Protein AF-A0A9P1N163-F1 (afdb_monomer)

Secondary structure (DSSP, 8-state):
-HHHHHHHHHHHHHHHHHHHHHHHHHHT----PPP-------------------------SHHHHHHHHHHHHHHHHHHHHHHHHHHHHHHHHHHHHHHHHHHHHHHHHHHHHHHHHHHHHHHHHHHHHHHHHHHHHHHHHHHHHHHHHHHHHHHHHHHHTS----PPPHHHHHHHTT----TTSS--GGGS--TTGGGS----

pLDDT: mean 78.94, std 18.1, range [34.91, 97.25]

Solvent-accessible surface area (backbone atoms only — not comparable to full-atom values): 12799 Å² total; per-residue (Å²): 115,68,69,61,54,56,56,50,52,56,53,52,53,53,53,52,52,52,50,53,53,52,52,57,65,68,65,71,78,74,80,85,78,79,92,82,86,83,89,86,91,84,91,83,88,81,90,83,90,82,86,84,88,86,83,90,80,92,86,82,76,67,69,64,58,54,52,52,54,52,52,53,52,50,52,52,52,51,54,52,51,52,51,52,51,52,54,54,49,53,50,51,53,52,52,53,50,52,53,51,52,51,50,52,51,50,53,53,51,52,52,50,51,52,53,52,51,53,52,50,53,51,51,51,53,53,52,51,51,53,51,50,52,51,53,52,51,50,51,51,52,52,50,53,52,51,50,54,50,53,50,51,51,54,54,52,56,58,64,67,65,53,76,77,80,74,77,72,50,78,69,52,50,42,50,74,72,61,57,81,73,59,87,80,77,51,86,50,81,86,69,58,78,63,88,76,73,78,76,76,85,82,83,132

Structure (mmCIF, N/CA/C/O backbone):
data_AF-A0A9P1N163-F1
#
_entry.id   AF-A0A9P1N163-F1
#
loop_
_atom_site.group_PDB
_atom_site.id
_atom_site.type_symbol
_atom_site.label_atom_id
_atom_site.label_alt_id
_atom_site.label_comp_id
_atom_site.label_asym_id
_atom_site.label_entity_id
_atom_site.label_seq_id
_atom_site.pdbx_PDB_ins_code
_atom_site.Cartn_x
_atom_site.Cartn_y
_atom_site.Cartn_z
_atom_site.occupancy
_atom_site.B_iso_or_equiv
_atom_site.auth_seq_id
_atom_site.auth_comp_id
_atom_site.auth_asym_id
_atom_site.auth_atom_id
_atom_site.pdbx_PDB_model_num
ATOM 1 N N . MET A 1 1 ? -13.049 4.351 -15.602 1.00 63.69 1 MET A N 1
ATOM 2 C CA . MET A 1 1 ? -14.128 4.799 -14.689 1.00 63.69 1 MET A CA 1
ATOM 3 C C . MET A 1 1 ? -13.899 4.373 -13.235 1.00 63.69 1 MET A C 1
ATOM 5 O O . MET A 1 1 ? -14.150 5.186 -12.360 1.00 63.69 1 MET A O 1
ATOM 9 N N . ALA A 1 2 ? -13.349 3.182 -12.953 1.00 74.94 2 ALA A N 1
ATOM 10 C CA . ALA A 1 2 ? -13.075 2.731 -11.577 1.00 74.94 2 ALA A CA 1
ATOM 11 C C . ALA A 1 2 ? -12.101 3.632 -10.779 1.00 74.94 2 ALA A C 1
ATOM 13 O O . ALA A 1 2 ? -12.333 3.893 -9.602 1.00 74.94 2 ALA A O 1
ATOM 14 N N . ALA A 1 3 ? -11.066 4.188 -11.424 1.00 78.06 3 ALA A N 1
ATOM 15 C CA . ALA A 1 3 ? -10.102 5.073 -10.758 1.00 78.06 3 ALA A CA 1
ATOM 16 C C . ALA A 1 3 ? -10.741 6.364 -10.203 1.00 78.06 3 ALA A C 1
ATOM 18 O O . ALA A 1 3 ? -10.413 6.795 -9.102 1.00 78.06 3 ALA A O 1
ATOM 19 N N . PHE A 1 4 ? -11.716 6.939 -10.916 1.00 82.50 4 PHE A N 1
ATOM 20 C CA . PHE A 1 4 ? -12.432 8.135 -10.457 1.00 82.50 4 PHE A CA 1
ATOM 21 C C . PHE A 1 4 ? -13.343 7.842 -9.261 1.00 82.50 4 PHE A C 1
ATOM 23 O O . PHE A 1 4 ? -13.477 8.681 -8.375 1.00 82.50 4 PHE A O 1
ATOM 30 N N . SER A 1 5 ? -13.910 6.633 -9.193 1.00 90.69 5 SER A N 1
ATOM 31 C CA . SER A 1 5 ? -14.717 6.207 -8.048 1.00 90.69 5 SER A CA 1
ATOM 32 C C . SER A 1 5 ? -13.869 6.035 -6.786 1.00 90.69 5 SER A C 1
ATOM 34 O O . SER A 1 5 ? -14.318 6.409 -5.708 1.00 90.69 5 SER A O 1
ATOM 36 N N . CYS A 1 6 ? -12.644 5.517 -6.910 1.00 83.38 6 CYS A N 1
ATOM 37 C CA . CYS A 1 6 ? -11.748 5.335 -5.768 1.00 83.38 6 CYS A CA 1
ATOM 38 C C . CYS A 1 6 ? -11.259 6.682 -5.210 1.00 83.38 6 CYS A C 1
ATOM 40 O O . CYS A 1 6 ? -11.281 6.898 -4.000 1.00 83.38 6 CYS A O 1
ATOM 42 N N . ILE A 1 7 ? -10.904 7.625 -6.093 1.00 91.75 7 ILE A N 1
ATOM 43 C CA . ILE A 1 7 ? -10.491 8.983 -5.703 1.00 91.75 7 ILE A CA 1
ATOM 44 C C . ILE A 1 7 ? -11.640 9.722 -4.997 1.00 91.75 7 ILE A C 1
ATOM 46 O O . ILE A 1 7 ? -11.422 10.379 -3.982 1.00 91.75 7 ILE A O 1
ATOM 50 N N . TYR A 1 8 ? -12.876 9.572 -5.480 1.00 95.06 8 TYR A N 1
ATOM 51 C CA . TYR A 1 8 ? -14.044 10.211 -4.873 1.00 95.06 8 TYR A CA 1
ATOM 52 C C . TYR A 1 8 ? -14.334 9.698 -3.452 1.00 95.06 8 TYR A C 1
ATOM 54 O O . TYR A 1 8 ? -14.647 10.491 -2.567 1.00 95.06 8 TYR A O 1
ATOM 62 N N . ILE A 1 9 ? -14.171 8.393 -3.205 1.00 92.81 9 ILE A N 1
ATOM 63 C CA . ILE A 1 9 ? -14.369 7.794 -1.874 1.00 92.81 9 ILE A CA 1
ATOM 64 C C . ILE A 1 9 ? -13.330 8.323 -0.874 1.00 92.81 9 ILE A C 1
ATOM 66 O O . ILE A 1 9 ? -13.691 8.700 0.238 1.00 92.81 9 ILE A O 1
ATOM 70 N N . VAL A 1 10 ? -12.061 8.435 -1.279 1.00 93.88 10 VAL A N 1
ATOM 71 C CA . VAL A 1 10 ? -10.992 8.983 -0.421 1.00 93.88 10 VAL A CA 1
ATOM 72 C C . VAL A 1 10 ? -11.248 10.461 -0.082 1.00 93.88 10 VAL A C 1
ATOM 74 O O . VAL A 1 10 ? -11.081 10.882 1.067 1.00 93.88 10 VAL A O 1
ATOM 77 N N . ILE A 1 11 ? -11.726 11.250 -1.049 1.00 95.44 11 ILE A N 1
ATOM 78 C CA . ILE A 1 11 ? -12.106 12.655 -0.829 1.00 95.44 11 ILE A CA 1
ATOM 79 C C . ILE A 1 11 ? -13.288 12.769 0.149 1.00 95.44 11 ILE A C 1
ATOM 81 O O . ILE A 1 11 ? -13.255 13.601 1.051 1.00 95.44 11 ILE A O 1
ATOM 85 N N . GLN A 1 12 ? -14.307 11.915 0.031 1.00 94.19 12 GLN A N 1
ATOM 86 C CA . GLN A 1 12 ? -15.452 11.925 0.951 1.00 94.19 12 GLN A CA 1
ATOM 87 C C . GLN A 1 12 ? -15.055 11.538 2.384 1.00 94.19 12 GLN A C 1
ATOM 89 O O . GLN A 1 12 ? -15.451 12.211 3.334 1.00 94.19 12 GLN A O 1
ATOM 94 N N . ILE A 1 13 ? -14.222 10.506 2.556 1.00 93.75 13 ILE A N 1
ATOM 95 C CA . ILE A 1 13 ? -13.763 10.069 3.885 1.00 93.75 13 ILE A CA 1
ATOM 96 C C . ILE A 1 13 ? -12.925 11.168 4.558 1.00 93.75 13 ILE A C 1
ATOM 98 O O . ILE A 1 13 ? -13.176 11.519 5.712 1.00 93.75 13 ILE A O 1
ATOM 102 N N . SER A 1 14 ? -11.978 11.772 3.833 1.00 91.75 14 SER A N 1
ATOM 103 C CA . SER A 1 14 ? -11.160 12.874 4.366 1.00 91.75 14 SER A CA 1
ATOM 104 C C . SER A 1 14 ? -11.985 14.120 4.727 1.00 91.75 14 SER A C 1
ATOM 106 O O . SER A 1 14 ? -11.731 14.748 5.761 1.00 91.75 14 SER A O 1
ATOM 108 N N . ALA A 1 15 ? -13.019 14.453 3.949 1.00 96.50 15 ALA A N 1
ATOM 109 C CA . ALA A 1 15 ? -13.939 15.548 4.264 1.00 96.50 15 ALA A CA 1
ATOM 110 C C . ALA A 1 15 ? -14.744 15.292 5.555 1.00 96.50 15 ALA A C 1
ATOM 112 O O . ALA A 1 15 ? -14.919 16.199 6.368 1.00 96.50 15 ALA A O 1
ATOM 113 N N . VAL A 1 16 ? -15.191 14.054 5.791 1.00 96.25 16 VAL A N 1
ATOM 114 C CA . VAL A 1 16 ? -15.931 13.690 7.014 1.00 96.25 16 VAL A CA 1
ATOM 115 C C . VAL A 1 16 ? -15.025 13.729 8.248 1.00 96.25 16 VAL A C 1
ATOM 117 O O . VAL A 1 16 ? -15.416 14.280 9.278 1.00 96.25 16 VAL A O 1
ATOM 120 N N . ILE A 1 17 ? -13.799 13.205 8.143 1.00 94.44 17 ILE A N 1
ATOM 121 C CA . ILE A 1 17 ? -12.827 13.212 9.247 1.00 94.44 17 ILE A CA 1
ATOM 122 C C . ILE A 1 17 ? -12.467 14.650 9.644 1.00 94.44 17 ILE A C 1
ATOM 124 O O . ILE A 1 17 ? -12.462 14.986 10.828 1.00 94.44 17 ILE A O 1
ATOM 128 N N . THR A 1 18 ? -12.214 15.525 8.668 1.00 94.19 18 THR A N 1
ATOM 129 C CA . THR A 1 18 ? -11.874 16.931 8.940 1.00 94.19 18 THR A CA 1
ATOM 130 C C . THR A 1 18 ? -13.033 17.695 9.589 1.00 94.19 18 THR A C 1
ATOM 132 O O . THR A 1 18 ? -12.805 18.446 10.540 1.00 94.19 18 THR A O 1
ATOM 135 N N . LEU A 1 19 ? -14.280 17.453 9.167 1.00 94.62 19 LEU A N 1
ATOM 136 C CA . LEU A 1 19 ? -15.477 18.002 9.818 1.00 94.62 19 LEU A CA 1
ATOM 137 C C . LEU A 1 19 ? -15.644 17.505 11.261 1.00 94.62 19 LEU A C 1
ATOM 139 O O . LEU A 1 19 ? -15.896 18.315 12.154 1.00 94.62 19 LEU A O 1
ATOM 143 N N . ALA A 1 20 ? -15.451 16.209 11.518 1.00 92.88 20 ALA A N 1
ATOM 144 C CA . ALA A 1 20 ? -15.540 15.644 12.864 1.00 92.88 20 ALA A CA 1
ATOM 145 C C . ALA A 1 20 ? -14.497 16.267 13.812 1.00 92.88 20 ALA A C 1
ATOM 147 O O . ALA A 1 20 ? -14.839 16.731 14.902 1.00 92.88 20 ALA A O 1
ATOM 148 N N . VAL A 1 21 ? -13.242 16.386 13.370 1.00 93.12 21 VAL A N 1
ATOM 149 C CA . VAL A 1 21 ? -12.175 17.026 14.157 1.00 93.12 21 VAL A CA 1
ATOM 150 C C . VAL A 1 21 ? -12.494 18.501 14.435 1.00 93.12 21 VAL A C 1
ATOM 152 O O . VAL A 1 21 ? -12.353 18.959 15.571 1.00 93.12 21 VAL A O 1
ATOM 155 N N . LEU A 1 22 ? -13.008 19.238 13.444 1.00 89.50 22 LEU A N 1
ATOM 156 C CA . LEU A 1 22 ? -13.440 20.629 13.625 1.00 89.50 22 LEU A CA 1
ATOM 157 C C . LEU A 1 22 ? -14.579 20.763 14.648 1.00 89.50 22 LEU A C 1
ATOM 159 O O . LEU A 1 22 ? -14.564 21.696 15.455 1.00 89.50 22 LEU A O 1
ATOM 163 N N . THR A 1 23 ? -15.538 19.831 14.672 1.00 83.81 23 THR A N 1
ATOM 164 C CA . THR A 1 23 ? -16.622 19.852 15.671 1.00 83.81 23 THR A CA 1
ATOM 165 C C . THR A 1 23 ? -16.125 19.599 17.095 1.00 83.81 23 THR A C 1
ATOM 167 O O . THR A 1 23 ? -16.565 20.282 18.022 1.00 83.81 23 THR A O 1
ATOM 170 N N . ILE A 1 24 ? -15.147 18.706 17.278 1.00 82.88 24 ILE A N 1
ATOM 171 C CA . ILE A 1 24 ? -14.556 18.414 18.594 1.00 82.88 24 ILE A CA 1
ATOM 172 C C . ILE A 1 24 ? -13.790 19.634 19.124 1.00 82.88 24 ILE A C 1
ATOM 174 O O . ILE A 1 24 ? -13.957 20.019 20.283 1.00 82.88 24 ILE A O 1
ATOM 178 N N . ILE A 1 25 ? -13.011 20.302 18.267 1.00 83.81 25 ILE A N 1
ATOM 179 C CA . ILE A 1 25 ? -12.249 21.502 18.646 1.00 83.81 25 ILE A CA 1
ATOM 180 C C . ILE A 1 25 ? -13.191 22.656 19.032 1.00 83.81 25 ILE A C 1
ATOM 182 O O . ILE A 1 25 ? -12.907 23.398 19.976 1.00 83.81 25 ILE A O 1
ATOM 186 N N . ASN A 1 26 ? -14.336 22.798 18.357 1.00 75.69 26 ASN A N 1
ATOM 187 C CA . ASN A 1 26 ? -15.265 23.900 18.617 1.00 75.69 26 ASN A CA 1
ATOM 188 C C . ASN A 1 26 ? -16.191 23.668 19.832 1.00 75.69 26 ASN A C 1
ATOM 190 O O . ASN A 1 26 ? -16.725 24.625 20.393 1.00 75.69 26 ASN A O 1
ATOM 194 N N . CYS A 1 27 ? -16.338 22.428 20.309 1.00 63.78 27 CYS A N 1
ATOM 195 C CA . CYS A 1 27 ? -17.091 22.119 21.533 1.00 63.78 27 CYS A CA 1
ATOM 196 C C . CYS A 1 27 ? -16.293 22.337 22.838 1.00 63.78 27 CYS A C 1
ATOM 198 O O . CYS A 1 27 ? -16.889 22.362 23.915 1.00 63.78 27 CYS A O 1
ATOM 200 N N . GLY A 1 28 ? -14.976 22.572 22.769 1.00 56.16 28 GLY A N 1
ATOM 201 C CA . GLY A 1 28 ? -14.098 22.715 23.943 1.00 56.16 28 GLY A CA 1
ATOM 202 C C . GLY A 1 28 ? -14.118 24.074 24.665 1.00 56.16 28 GLY A C 1
ATOM 203 O O . GLY A 1 28 ? -13.468 24.225 25.698 1.00 56.16 28 GLY A O 1
ATOM 204 N N . LYS A 1 29 ? -14.854 25.083 24.174 1.00 54.19 29 LYS A N 1
ATOM 205 C CA . LYS A 1 29 ? -14.960 26.417 24.809 1.00 54.19 29 LYS A CA 1
ATOM 206 C C . LYS A 1 29 ? -16.347 26.679 25.415 1.00 54.19 29 LYS A C 1
ATOM 208 O O . LYS A 1 29 ? -16.970 27.697 25.133 1.00 54.19 29 LYS A O 1
ATOM 213 N N . LYS A 1 30 ? -16.828 25.813 26.311 1.00 58.00 30 LYS A N 1
ATOM 214 C CA . LYS A 1 30 ? -17.855 26.201 27.300 1.00 58.00 30 LYS A CA 1
ATOM 215 C C . LYS A 1 30 ? -17.246 26.170 28.694 1.00 58.00 30 LYS A C 1
ATOM 217 O O . LYS A 1 30 ? -17.222 25.160 29.385 1.00 58.00 30 LYS A O 1
ATOM 222 N N . LYS A 1 31 ? -16.693 27.328 29.053 1.00 51.78 31 LYS A N 1
ATOM 223 C CA . LYS A 1 31 ? -16.119 27.656 30.356 1.00 51.78 31 LYS A CA 1
ATOM 224 C C . LYS A 1 31 ? -17.235 27.606 31.404 1.00 51.78 31 LYS A C 1
ATOM 226 O O . LYS A 1 31 ? -18.212 28.342 31.294 1.00 51.78 31 LYS A O 1
ATOM 231 N N . ALA A 1 32 ? -17.076 26.739 32.397 1.00 50.22 32 ALA A N 1
ATOM 232 C CA . ALA A 1 32 ? -17.925 26.679 33.575 1.00 50.22 32 ALA A CA 1
ATOM 233 C C . ALA A 1 32 ? -17.812 27.994 34.364 1.00 50.22 32 ALA A C 1
ATOM 235 O O . ALA A 1 32 ? -16.773 28.295 34.952 1.00 50.22 32 ALA A O 1
ATOM 236 N N . THR A 1 33 ? -18.875 28.794 34.359 1.00 45.62 33 THR A N 1
ATOM 237 C CA . THR A 1 33 ? -19.083 29.853 35.348 1.00 45.62 33 THR A CA 1
ATOM 238 C C . THR A 1 33 ? -19.668 29.238 36.607 1.00 45.62 33 THR A C 1
ATOM 240 O O . THR A 1 33 ? -20.726 28.612 36.583 1.00 45.62 33 THR A O 1
ATOM 243 N N . ALA A 1 34 ? -18.909 29.411 37.683 1.00 46.75 34 ALA A N 1
ATOM 244 C CA . ALA A 1 34 ? -19.159 28.942 39.027 1.00 46.75 34 ALA A CA 1
ATOM 245 C C . ALA A 1 34 ? -20.504 29.412 39.597 1.00 46.75 34 ALA A C 1
ATOM 247 O O . ALA A 1 34 ? -20.986 30.513 39.327 1.00 46.75 34 ALA A O 1
ATOM 248 N N . ALA A 1 35 ? -21.059 28.544 40.436 1.00 42.41 35 ALA A N 1
ATOM 249 C CA . ALA A 1 35 ? -22.252 28.756 41.225 1.00 42.41 35 ALA A CA 1
ATOM 250 C C . ALA A 1 35 ? -22.116 29.941 42.195 1.00 42.41 35 ALA A C 1
ATOM 252 O O . ALA A 1 35 ? -21.148 30.056 42.946 1.00 42.41 35 ALA A O 1
ATOM 253 N N . ALA A 1 36 ? -23.165 30.754 42.245 1.00 54.16 36 ALA A N 1
ATOM 254 C CA . ALA A 1 36 ? -23.561 31.510 43.422 1.00 54.16 36 ALA A CA 1
ATOM 255 C C . ALA A 1 36 ? -25.074 31.329 43.598 1.00 54.16 36 ALA A C 1
ATOM 257 O O . ALA A 1 36 ? -25.812 31.468 42.622 1.00 54.16 36 ALA A O 1
ATOM 258 N N . PRO A 1 37 ? -25.551 31.078 44.827 1.00 57.28 37 PRO A N 1
ATOM 259 C CA . PRO A 1 37 ? -26.840 31.641 45.204 1.00 57.28 37 PRO A CA 1
ATOM 260 C C . PRO A 1 37 ? -26.774 32.380 46.548 1.00 57.28 37 PRO A C 1
ATOM 262 O O . PRO A 1 37 ? -26.356 31.852 47.579 1.00 57.28 37 PRO A O 1
ATOM 265 N N . LYS A 1 38 ? -27.226 33.639 46.519 1.00 49.03 38 LYS A N 1
ATOM 266 C CA . LYS A 1 38 ? -27.557 34.461 47.688 1.00 49.03 38 LYS A CA 1
ATOM 267 C C . LYS A 1 38 ? -29.042 34.276 48.049 1.00 49.03 38 LYS A C 1
ATOM 269 O O . LYS A 1 38 ? -29.890 34.388 47.177 1.00 49.03 38 LYS A O 1
ATOM 274 N N . LYS A 1 39 ? -29.286 34.060 49.349 1.00 52.09 39 LYS A N 1
ATOM 275 C CA . LYS A 1 39 ? -30.349 34.573 50.253 1.00 52.09 39 LYS A CA 1
ATOM 276 C C . LYS A 1 39 ? -31.707 35.050 49.687 1.00 52.09 39 LYS A C 1
ATOM 278 O O . LYS A 1 39 ? -31.712 36.007 48.931 1.00 52.09 39 LYS A O 1
ATOM 283 N N . THR A 1 40 ? -32.799 34.588 50.321 1.00 39.78 40 THR A N 1
ATOM 284 C CA . THR A 1 40 ? -34.007 35.341 50.796 1.00 39.78 40 THR A CA 1
ATOM 285 C C . THR A 1 40 ? -34.880 34.353 51.607 1.00 39.78 40 THR A C 1
ATOM 287 O O . THR A 1 40 ? -35.190 33.296 51.081 1.00 39.78 40 THR A O 1
ATOM 290 N N . ALA A 1 41 ? -35.098 34.449 52.928 1.00 46.88 41 ALA A N 1
ATOM 291 C CA . ALA A 1 41 ? -35.889 35.396 53.741 1.00 46.88 41 ALA A CA 1
ATOM 292 C C . ALA A 1 41 ? -37.433 35.240 53.646 1.00 46.88 41 ALA A C 1
ATOM 294 O O . ALA A 1 41 ? -38.028 35.757 52.712 1.00 46.88 41 ALA A O 1
ATOM 295 N N . SER A 1 42 ? -38.064 34.626 54.666 1.00 40.94 42 SER A N 1
ATOM 296 C CA . SER A 1 42 ? -39.386 34.984 55.255 1.00 40.94 42 SER A CA 1
ATOM 297 C C . SER A 1 42 ? -39.621 34.128 56.519 1.00 40.94 42 SER A C 1
ATOM 299 O O . SER A 1 42 ? -39.653 32.908 56.428 1.00 40.94 42 SER A O 1
ATOM 301 N N . THR A 1 43 ? -39.529 34.647 57.745 1.00 38.25 43 THR A N 1
ATOM 302 C CA . THR A 1 43 ? -40.559 35.382 58.514 1.00 38.25 43 THR A CA 1
ATOM 303 C C . THR A 1 43 ? -41.846 34.591 58.784 1.00 38.25 43 THR A C 1
ATOM 305 O O . THR A 1 43 ? -42.760 34.630 57.972 1.00 38.25 43 THR A O 1
ATOM 308 N N . SER A 1 44 ? -41.982 34.033 59.995 1.00 40.19 44 SER A N 1
ATOM 309 C CA . SER A 1 44 ? -43.242 34.076 60.762 1.00 40.19 44 SER A CA 1
ATOM 310 C C . SER A 1 44 ? -43.009 33.823 62.261 1.00 40.19 44 SER A C 1
ATOM 312 O O . SER A 1 44 ? -42.425 32.822 62.665 1.00 40.19 44 SER A O 1
ATOM 314 N N . LYS A 1 45 ? -43.471 34.791 63.059 1.00 45.03 45 LYS A N 1
ATOM 315 C CA . LYS A 1 45 ? -43.586 34.853 64.527 1.00 45.03 45 LYS A CA 1
ATOM 316 C C . LYS A 1 45 ? -44.496 33.760 65.113 1.00 45.03 45 LYS A C 1
ATOM 318 O O . LYS A 1 45 ? -45.526 33.496 64.513 1.00 45.03 45 LYS A O 1
ATOM 323 N N . SER A 1 46 ? -44.216 33.320 66.347 1.00 37.06 46 SER A N 1
ATOM 324 C CA . SER A 1 46 ? -45.030 33.581 67.570 1.00 37.06 46 SER A CA 1
ATOM 325 C C . SER A 1 46 ? -44.550 32.672 68.719 1.00 37.06 46 SER A C 1
ATOM 327 O O . SER A 1 46 ? -44.587 31.455 68.595 1.00 37.06 46 SER A O 1
ATOM 329 N N . SER A 1 47 ? -43.870 33.201 69.741 1.00 41.75 47 SER A N 1
ATOM 330 C CA . SER A 1 47 ? -44.406 33.443 71.099 1.00 41.75 47 SER A CA 1
ATOM 331 C C . SER A 1 47 ? -45.223 32.292 71.713 1.00 41.75 47 SER A C 1
ATOM 333 O O . SER A 1 47 ? -46.324 32.009 71.249 1.00 41.75 47 SER A O 1
ATOM 335 N N . THR A 1 48 ? -44.751 31.725 72.830 1.00 34.91 48 THR A N 1
ATOM 336 C CA . THR A 1 48 ? -45.292 32.004 74.181 1.00 34.91 48 THR A CA 1
ATOM 337 C C . THR A 1 48 ? -44.881 30.903 75.168 1.00 34.91 48 THR A C 1
ATOM 339 O O . THR A 1 48 ? -45.099 29.715 74.962 1.00 34.91 48 THR A O 1
ATOM 342 N N . THR A 1 49 ? -44.264 31.358 76.251 1.00 46.72 49 THR A N 1
ATOM 343 C CA . THR A 1 49 ? -43.956 30.682 77.515 1.00 46.72 49 THR A CA 1
ATOM 344 C C . THR A 1 49 ? -45.166 29.989 78.148 1.00 46.72 49 THR A C 1
ATOM 346 O O . THR A 1 49 ? -46.222 30.610 78.193 1.00 46.72 49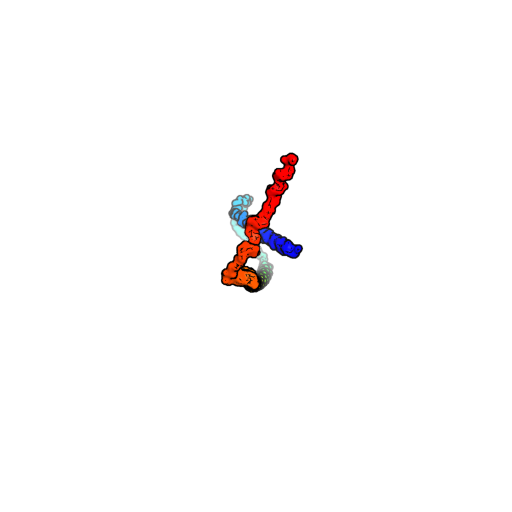 THR A O 1
ATOM 349 N N . ASN A 1 50 ? -44.999 28.799 78.744 1.00 38.41 50 ASN A N 1
ATOM 350 C CA . ASN A 1 50 ? -45.565 28.468 80.066 1.00 38.41 50 ASN A CA 1
ATOM 351 C C . ASN A 1 50 ? -45.050 27.120 80.608 1.00 38.41 50 ASN A C 1
ATOM 353 O O . ASN A 1 50 ? -45.049 26.105 79.917 1.00 38.41 50 ASN A O 1
ATOM 357 N N . ALA A 1 51 ? -44.625 27.148 81.872 1.00 39.81 51 ALA A N 1
ATOM 358 C CA . ALA A 1 51 ? -44.341 26.003 82.743 1.00 39.81 51 ALA A CA 1
ATOM 359 C C . ALA A 1 51 ? -45.628 25.607 83.541 1.00 39.81 51 ALA A C 1
ATOM 361 O O . ALA A 1 51 ? -46.696 26.127 83.227 1.00 39.81 51 ALA A O 1
ATOM 362 N N . PRO A 1 52 ? -45.589 24.755 84.588 1.00 61.22 52 PRO A N 1
ATOM 363 C CA . PRO A 1 52 ? -45.669 23.291 84.514 1.00 61.22 52 PRO A CA 1
ATOM 364 C C . PRO A 1 52 ? -46.840 22.652 85.321 1.00 61.22 52 PRO A C 1
ATOM 366 O O . PRO A 1 52 ? -47.451 23.295 86.171 1.00 61.22 52 PRO A O 1
ATOM 369 N N . SER A 1 53 ? -47.014 21.328 85.133 1.00 40.31 53 SER A N 1
ATOM 370 C CA . SER A 1 53 ? -47.638 20.322 86.040 1.00 40.31 53 SER A CA 1
ATOM 371 C C . SER A 1 53 ? -49.181 20.283 86.188 1.00 40.31 53 SER A C 1
ATOM 373 O O . SER A 1 53 ? -49.872 21.242 85.874 1.00 40.31 53 SER A O 1
ATOM 375 N N . PRO A 1 54 ? -49.762 19.226 86.802 1.00 63.78 54 PRO A N 1
ATOM 376 C CA . PRO A 1 54 ? -49.689 17.791 86.475 1.00 63.78 54 PRO A CA 1
ATOM 377 C C . PRO A 1 54 ? -51.108 17.163 86.396 1.00 63.78 54 PRO A C 1
ATOM 379 O O . PRO A 1 54 ? -52.035 17.673 87.019 1.00 63.78 54 PRO A O 1
ATOM 382 N N . LYS A 1 55 ? -51.304 16.010 85.730 1.00 40.50 55 LYS A N 1
ATOM 383 C CA . LYS A 1 55 ? -52.412 15.081 86.067 1.00 40.50 55 LYS A CA 1
ATOM 384 C C . LYS A 1 55 ? -52.228 13.683 85.465 1.00 40.50 55 LYS A C 1
ATOM 386 O O . LYS A 1 55 ? -52.237 13.496 84.255 1.00 40.50 55 LYS A O 1
ATOM 391 N N . LYS A 1 56 ? -52.086 12.718 86.381 1.00 51.31 56 LYS A N 1
ATOM 392 C CA . LYS A 1 56 ? -52.314 11.275 86.220 1.00 51.31 56 LYS A CA 1
ATOM 393 C C . LYS A 1 56 ? -53.594 10.994 85.425 1.00 51.31 56 LYS A C 1
ATOM 395 O O . LYS A 1 56 ? -54.639 11.529 85.781 1.00 51.31 56 LYS A O 1
ATOM 400 N N . SER A 1 57 ? -53.540 10.052 84.487 1.00 45.09 57 SER A N 1
ATOM 401 C CA . SER A 1 57 ? -54.604 9.051 84.336 1.00 45.09 57 SER A CA 1
ATOM 402 C C . SER A 1 57 ? -54.069 7.823 83.599 1.00 45.09 57 SER A C 1
ATOM 404 O O . SER A 1 57 ? -53.342 7.924 82.615 1.00 45.09 57 SER A O 1
ATOM 406 N N . GLU A 1 58 ? -54.355 6.670 84.189 1.00 54.59 58 GLU A N 1
ATOM 407 C CA . GLU A 1 58 ? -53.914 5.333 83.817 1.00 54.59 58 GLU A CA 1
ATOM 408 C C . GLU A 1 58 ? -54.543 4.873 82.495 1.00 54.59 58 GLU A C 1
ATOM 410 O O . GLU A 1 58 ? -55.751 5.010 82.314 1.00 54.59 58 GLU A O 1
ATOM 415 N N . LYS A 1 59 ? -53.728 4.288 81.603 1.00 49.41 59 LYS A N 1
ATOM 416 C CA . LYS A 1 59 ? -54.107 3.270 80.601 1.00 49.41 59 LYS A CA 1
ATOM 417 C C . LYS A 1 59 ? -52.829 2.692 79.965 1.00 49.41 59 LYS A C 1
ATOM 419 O O . LYS A 1 59 ? -52.268 3.270 79.045 1.00 49.41 59 LYS A O 1
ATOM 424 N N . LYS A 1 60 ? -52.352 1.557 80.482 1.00 55.19 60 LYS A N 1
ATOM 425 C CA . LYS A 1 60 ? -51.373 0.651 79.845 1.00 55.19 60 LYS A CA 1
ATOM 426 C C . LYS A 1 60 ? -52.036 -0.728 79.826 1.00 55.19 60 LYS A C 1
ATOM 428 O O . LYS A 1 60 ? -52.489 -1.145 80.893 1.00 55.19 60 LYS A O 1
ATOM 433 N N . PRO A 1 61 ? -52.229 -1.352 78.646 1.00 53.38 61 PRO A N 1
ATOM 434 C CA . PRO A 1 61 ? -51.156 -2.169 78.059 1.00 53.38 61 PRO A CA 1
ATOM 435 C C . PRO A 1 61 ? -51.034 -2.150 76.509 1.00 53.38 61 PRO A C 1
ATOM 437 O O . PRO A 1 61 ? -50.241 -2.909 75.967 1.00 53.38 61 PRO A O 1
ATOM 440 N N . ASP A 1 62 ? -51.772 -1.305 75.781 1.00 55.22 62 ASP A N 1
ATOM 441 C CA . ASP A 1 62 ? -51.861 -1.379 74.301 1.00 55.22 62 ASP A CA 1
ATOM 442 C C . ASP A 1 62 ? -50.657 -0.744 73.556 1.00 55.22 62 ASP A C 1
ATOM 444 O O . ASP A 1 62 ? -50.261 -1.171 72.475 1.00 55.22 62 ASP A O 1
ATOM 448 N N . GLU A 1 63 ? -49.987 0.234 74.174 1.00 59.16 63 GLU A N 1
ATOM 449 C CA . GLU A 1 63 ? -48.888 0.991 73.547 1.00 59.16 63 GLU A CA 1
ATOM 450 C C . GLU A 1 63 ? -47.597 0.168 73.350 1.00 59.16 63 GLU A C 1
ATOM 452 O O . GLU A 1 63 ? -46.791 0.460 72.469 1.00 59.16 63 GLU A O 1
ATOM 457 N N . GLU A 1 64 ? -47.392 -0.880 74.153 1.00 61.34 64 GLU A N 1
ATOM 458 C CA . GLU A 1 64 ? -46.196 -1.731 74.084 1.00 61.34 64 GLU A CA 1
ATOM 459 C C . GLU A 1 64 ? -46.281 -2.761 72.944 1.00 61.34 64 GLU A C 1
ATOM 461 O O . GLU A 1 64 ? -45.265 -3.097 72.337 1.00 61.34 64 GLU A O 1
ATOM 466 N N . ALA A 1 65 ? -47.496 -3.207 72.598 1.00 64.81 65 ALA A N 1
ATOM 467 C CA . ALA A 1 65 ? -47.731 -4.084 71.452 1.00 64.81 65 ALA A CA 1
ATOM 468 C C . ALA A 1 65 ? -47.506 -3.338 70.127 1.00 64.81 65 ALA A C 1
ATOM 470 O O . ALA A 1 65 ? -46.805 -3.836 69.249 1.00 64.81 65 ALA A O 1
ATOM 471 N N . LYS A 1 66 ? -48.000 -2.098 70.030 1.00 70.75 66 LYS A N 1
ATOM 472 C CA . LYS A 1 66 ? -47.847 -1.257 68.836 1.00 70.75 66 LYS A CA 1
ATOM 473 C C . LYS A 1 66 ? -46.388 -0.874 68.556 1.00 70.75 66 LYS A C 1
ATOM 475 O O . LYS A 1 66 ? -45.973 -0.808 67.405 1.00 70.75 66 LYS A O 1
ATOM 480 N N . LYS A 1 67 ? -45.589 -0.685 69.612 1.00 74.00 67 LYS A N 1
ATOM 481 C CA . LYS A 1 67 ? -44.160 -0.359 69.497 1.00 74.00 67 LYS A CA 1
ATOM 482 C C . LYS A 1 67 ? -43.308 -1.540 69.011 1.00 74.00 67 LYS A C 1
ATOM 484 O O . LYS A 1 67 ? -42.326 -1.322 68.313 1.00 74.00 67 LYS A O 1
ATOM 489 N N . LYS A 1 68 ? -43.691 -2.779 69.347 1.00 74.50 68 LYS A N 1
ATOM 490 C CA . LYS A 1 68 ? -43.036 -3.997 68.833 1.00 74.50 68 LYS A CA 1
ATOM 491 C C . LYS A 1 68 ? -43.347 -4.260 67.360 1.00 74.50 68 LYS A C 1
ATOM 493 O O . LYS A 1 68 ? -42.463 -4.705 66.638 1.00 74.50 68 LYS A O 1
ATOM 498 N N . GLU A 1 69 ? -44.570 -3.973 66.920 1.00 76.06 69 GLU A N 1
ATOM 499 C CA . GLU A 1 69 ? -44.965 -4.107 65.510 1.00 76.06 69 GLU A CA 1
ATOM 500 C C . GLU A 1 69 ? -44.209 -3.110 64.613 1.00 76.06 69 GLU A C 1
ATOM 502 O O . GLU A 1 69 ? -43.703 -3.481 63.556 1.00 76.06 69 GLU A O 1
ATOM 507 N N . GLU A 1 70 ? -44.044 -1.866 65.074 1.00 79.12 70 GLU A N 1
ATOM 508 C CA . GLU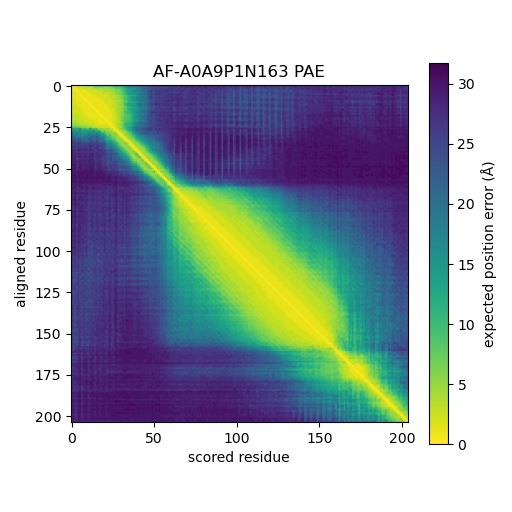 A 1 70 ? -43.321 -0.813 64.346 1.00 79.12 70 GLU A CA 1
ATOM 509 C C . GLU A 1 70 ? -41.803 -1.090 64.256 1.00 79.12 70 GLU A C 1
ATOM 511 O O . GLU A 1 70 ? -41.159 -0.772 63.255 1.00 79.12 70 GLU A O 1
ATOM 516 N N . GLU A 1 71 ? -41.223 -1.734 65.277 1.00 79.75 71 GLU A N 1
ATOM 517 C CA . GLU A 1 71 ? -39.815 -2.155 65.288 1.00 79.75 71 GLU A CA 1
ATOM 518 C C . GLU A 1 71 ? -39.563 -3.357 64.354 1.00 79.75 71 GLU A C 1
ATOM 520 O O . GLU A 1 71 ? -38.546 -3.391 63.658 1.00 79.75 71 GLU A O 1
ATOM 525 N N . GLU A 1 72 ? -40.501 -4.312 64.262 1.00 79.69 72 GLU A N 1
ATOM 526 C CA . GLU A 1 72 ? -40.405 -5.430 63.308 1.00 79.69 72 GLU A CA 1
ATOM 527 C C . GLU A 1 72 ? -40.600 -4.963 61.852 1.00 79.69 72 GLU A C 1
ATOM 529 O O . GLU A 1 72 ? -39.894 -5.431 60.955 1.00 79.69 72 GLU A O 1
ATOM 534 N N . GLU A 1 73 ? -41.499 -4.001 61.601 1.00 83.25 73 GLU A N 1
ATOM 535 C CA . GLU A 1 73 ? -41.699 -3.419 60.266 1.00 83.25 73 GLU A CA 1
ATOM 536 C C . GLU A 1 73 ? -40.474 -2.614 59.802 1.00 83.25 73 GLU A C 1
ATOM 538 O O . GLU A 1 73 ? -40.049 -2.749 58.651 1.00 83.25 73 GLU A O 1
ATOM 543 N N . ASN A 1 74 ? -39.856 -1.823 60.689 1.00 84.44 74 ASN A N 1
ATOM 544 C CA . ASN A 1 74 ? -38.612 -1.114 60.367 1.00 84.44 74 ASN A CA 1
ATOM 545 C C . ASN A 1 74 ? -37.459 -2.078 60.081 1.00 84.44 74 ASN A C 1
ATOM 547 O O . ASN A 1 74 ? -36.711 -1.861 59.130 1.00 84.44 74 ASN A O 1
ATOM 551 N N . LYS A 1 75 ? -37.351 -3.175 60.839 1.00 88.50 75 LYS A N 1
ATOM 552 C CA . LYS A 1 75 ? -36.309 -4.181 60.610 1.00 88.50 75 LYS A CA 1
ATOM 553 C C . LYS A 1 75 ? -36.477 -4.898 59.264 1.00 88.50 75 LYS A C 1
ATOM 555 O O . LYS A 1 75 ? -35.488 -5.151 58.582 1.00 88.50 75 LYS A O 1
ATOM 560 N N . ARG A 1 76 ? -37.719 -5.171 58.842 1.00 86.69 76 ARG A N 1
ATOM 561 C CA . ARG A 1 76 ? -38.002 -5.716 57.500 1.00 86.69 76 ARG A CA 1
ATOM 562 C C . ARG A 1 76 ? -37.678 -4.720 56.384 1.00 86.69 76 ARG A C 1
ATOM 564 O O . ARG A 1 76 ? -37.148 -5.136 55.359 1.00 86.69 76 ARG A O 1
ATOM 571 N N . LYS A 1 77 ? -37.957 -3.425 56.578 1.00 87.69 77 LYS A N 1
ATOM 572 C CA . LYS A 1 77 ? -37.591 -2.377 55.606 1.00 87.69 77 LYS A CA 1
ATOM 573 C C . LYS A 1 77 ? -36.077 -2.216 55.469 1.00 87.69 77 LYS A C 1
ATOM 575 O O . LYS A 1 77 ? -35.605 -2.086 54.345 1.00 87.69 77 LYS A O 1
ATOM 580 N N . GLU A 1 78 ? -35.320 -2.273 56.567 1.00 88.94 78 GLU A N 1
ATOM 581 C CA . GLU A 1 78 ? -33.849 -2.247 56.517 1.00 88.94 78 GLU A CA 1
ATOM 582 C C . GLU A 1 78 ? -33.270 -3.468 55.786 1.00 88.94 78 GLU A C 1
ATOM 584 O O . GLU A 1 78 ? -32.406 -3.297 54.928 1.00 88.94 78 GLU A O 1
ATOM 589 N N . GLU A 1 79 ? -33.765 -4.686 56.052 1.00 89.94 79 GLU A N 1
ATOM 590 C CA . GLU A 1 79 ? -33.316 -5.890 55.329 1.00 89.94 79 GLU A CA 1
ATOM 591 C C . GLU A 1 79 ? -33.641 -5.830 53.826 1.00 89.94 79 GLU A C 1
ATOM 593 O O . GLU A 1 79 ? -32.827 -6.248 52.997 1.00 89.94 79 GLU A O 1
ATOM 598 N N . GLU A 1 80 ? -34.809 -5.300 53.447 1.00 90.50 80 GLU A N 1
ATOM 599 C CA . GLU A 1 80 ? -35.192 -5.144 52.039 1.00 90.50 80 GLU A CA 1
ATOM 600 C C . GLU A 1 80 ? -34.341 -4.075 51.329 1.00 90.50 80 GLU A C 1
ATOM 602 O O . GLU A 1 80 ? -33.907 -4.285 50.192 1.00 90.50 80 GLU A O 1
ATOM 607 N N . GLU A 1 81 ? -34.030 -2.959 52.000 1.00 90.81 81 GLU A N 1
ATOM 608 C CA . GLU A 1 81 ? -33.168 -1.909 51.448 1.00 90.81 81 GLU A CA 1
ATOM 609 C C . GLU A 1 81 ? -31.705 -2.374 51.322 1.00 90.81 81 GLU A C 1
ATOM 611 O O . GLU A 1 81 ? -31.053 -2.091 50.313 1.00 90.81 81 GLU A O 1
ATOM 616 N N . GLU A 1 82 ? -31.191 -3.147 52.288 1.00 91.81 82 GLU A N 1
ATOM 617 C CA . GLU A 1 82 ? -29.848 -3.736 52.211 1.00 91.81 82 GLU A CA 1
ATOM 618 C C . GLU A 1 82 ? -29.748 -4.752 51.065 1.00 91.81 82 GLU A C 1
ATOM 620 O O . GLU A 1 82 ? -28.778 -4.744 50.300 1.00 91.81 82 GLU A O 1
ATOM 625 N N . LYS A 1 83 ? -30.771 -5.599 50.893 1.00 92.38 83 LYS A N 1
ATOM 626 C CA . LYS A 1 83 ? -30.810 -6.577 49.801 1.00 92.38 83 LYS A CA 1
ATOM 627 C C . LYS A 1 83 ? -30.860 -5.892 48.434 1.00 92.38 83 LYS A C 1
ATOM 629 O O . LYS A 1 83 ? -30.133 -6.293 47.527 1.00 92.38 83 LYS A O 1
ATOM 634 N N . LYS A 1 84 ? -31.635 -4.810 48.311 1.00 93.19 84 LYS A N 1
ATOM 635 C CA . LYS A 1 84 ? -31.719 -4.010 47.083 1.00 93.19 84 LYS A CA 1
ATOM 636 C C . LYS A 1 84 ? -30.404 -3.291 46.761 1.00 93.19 84 LYS A C 1
ATOM 638 O O . LYS A 1 84 ? -30.021 -3.222 45.597 1.00 93.19 84 LYS A O 1
ATOM 643 N N . ARG A 1 85 ? -29.681 -2.799 47.776 1.00 91.81 85 ARG A N 1
ATOM 644 C CA . ARG A 1 85 ? -28.337 -2.220 47.592 1.00 91.81 85 ARG A CA 1
ATOM 645 C C . ARG A 1 85 ? -27.318 -3.255 47.120 1.00 91.81 85 ARG A C 1
ATOM 647 O O . ARG A 1 85 ? -26.534 -2.937 46.233 1.00 91.81 85 ARG A O 1
ATOM 654 N N . LYS A 1 86 ? -27.346 -4.473 47.673 1.00 92.31 86 LYS A N 1
ATOM 655 C CA . LYS A 1 86 ? -26.471 -5.573 47.232 1.00 92.31 86 LYS A CA 1
ATOM 656 C C . LYS A 1 86 ? -26.740 -5.977 45.782 1.00 92.31 86 LYS A C 1
ATOM 658 O O . LYS A 1 86 ? -25.784 -6.119 45.030 1.00 92.31 86 LYS A O 1
ATOM 663 N N . GLU A 1 87 ? -28.005 -6.097 45.372 1.00 93.06 87 GLU A N 1
ATOM 664 C CA . GLU A 1 87 ? -28.351 -6.387 43.968 1.00 93.06 87 GLU A CA 1
ATOM 665 C C . GLU A 1 87 ? -27.900 -5.269 43.011 1.00 93.06 87 GLU A C 1
ATOM 667 O O . GLU A 1 87 ? -27.346 -5.560 41.953 1.00 93.06 87 GLU A O 1
ATOM 672 N N . GLU A 1 88 ? -28.068 -3.992 43.382 1.00 93.50 88 GLU A N 1
ATOM 673 C CA . GLU A 1 88 ? -27.614 -2.866 42.547 1.00 93.50 88 GLU A CA 1
ATOM 674 C C . GLU A 1 88 ? -26.077 -2.807 42.432 1.00 93.50 88 GLU A C 1
ATOM 676 O O . GLU A 1 88 ? -25.534 -2.435 41.386 1.00 93.50 88 GLU A O 1
ATOM 681 N N . GLU A 1 89 ? -25.360 -3.170 43.498 1.00 93.31 89 GLU A N 1
ATOM 682 C CA . GLU A 1 89 ? -23.897 -3.234 43.502 1.00 93.31 89 GLU A CA 1
ATOM 683 C C . GLU A 1 89 ? -23.380 -4.396 42.637 1.00 93.31 89 GLU A C 1
ATOM 685 O O . GLU A 1 89 ? -22.480 -4.185 41.821 1.00 93.31 89 GLU A O 1
ATOM 690 N N . GLU A 1 90 ? -24.010 -5.576 42.717 1.00 94.06 90 GLU A N 1
ATOM 691 C CA . GLU A 1 90 ? -23.698 -6.725 41.854 1.00 94.06 90 GLU A CA 1
ATOM 692 C C . GLU A 1 90 ? -23.969 -6.416 40.373 1.00 94.06 90 GLU A C 1
ATOM 694 O O . GLU A 1 90 ? -23.149 -6.738 39.511 1.00 94.06 90 GLU A O 1
ATOM 699 N N . GLU A 1 91 ? -25.082 -5.744 40.050 1.00 94.00 91 GLU A N 1
ATOM 700 C CA . GLU A 1 91 ? -25.403 -5.352 38.672 1.00 94.00 91 GLU A CA 1
ATOM 701 C C . GLU A 1 91 ? -24.388 -4.335 38.124 1.00 94.00 91 GLU A C 1
ATOM 703 O O . GLU A 1 91 ? -23.918 -4.466 36.987 1.00 94.00 91 GLU A O 1
ATOM 708 N N . LYS A 1 92 ? -23.982 -3.350 38.940 1.00 93.25 92 LYS A N 1
ATOM 709 C CA . LYS A 1 92 ? -22.924 -2.395 38.576 1.00 93.25 92 LYS A CA 1
ATOM 710 C C . LYS A 1 92 ? -21.585 -3.080 38.349 1.00 93.25 92 LYS A C 1
ATOM 712 O O . LYS A 1 92 ? -20.902 -2.732 37.386 1.00 93.25 92 LYS A O 1
ATOM 717 N N . GLU A 1 93 ? -21.197 -4.026 39.201 1.00 94.56 93 GLU A N 1
ATOM 718 C CA . GLU A 1 93 ? -19.937 -4.753 39.039 1.00 94.56 93 GLU A CA 1
ATOM 719 C C . GLU A 1 93 ? -19.953 -5.591 37.756 1.00 94.56 93 GLU A C 1
ATOM 721 O O . GLU A 1 93 ? -19.008 -5.535 36.965 1.00 94.56 93 GLU A O 1
ATOM 726 N N . LYS A 1 94 ? -21.062 -6.288 37.487 1.00 94.25 94 LYS A N 1
ATOM 727 C CA . LYS A 1 94 ? -21.232 -7.102 36.278 1.00 94.25 94 LYS A CA 1
ATOM 728 C C . LYS A 1 94 ? -21.154 -6.260 35.006 1.00 94.25 94 LYS A C 1
ATOM 730 O O . LYS A 1 94 ? -20.418 -6.611 34.086 1.00 94.25 94 LYS A O 1
ATOM 735 N N . LYS A 1 95 ? -21.829 -5.107 34.993 1.00 94.38 95 LYS A N 1
ATOM 736 C CA . LYS A 1 95 ? -21.810 -4.168 33.864 1.00 94.38 95 LYS A CA 1
ATOM 737 C C . LYS A 1 95 ? -20.420 -3.579 33.624 1.00 94.38 95 LYS A C 1
ATOM 739 O O . LYS A 1 95 ? -19.997 -3.443 32.482 1.00 94.38 95 LYS A O 1
ATOM 744 N N . LYS A 1 96 ? -19.685 -3.272 34.696 1.00 94.38 96 LYS A N 1
ATOM 745 C CA . LYS A 1 96 ? -18.311 -2.760 34.607 1.00 94.38 96 LYS A CA 1
ATOM 746 C C . LYS A 1 96 ? -17.351 -3.812 34.044 1.00 94.38 96 LYS A C 1
ATOM 748 O O . LYS A 1 96 ? -16.459 -3.469 33.275 1.00 94.38 96 LYS A O 1
ATOM 753 N N . LYS A 1 97 ? -17.565 -5.085 34.389 1.00 94.88 97 LYS A N 1
ATOM 754 C CA . LYS A 1 97 ? -16.786 -6.219 33.878 1.00 94.88 97 LYS A CA 1
ATOM 755 C C . LYS A 1 97 ? -17.048 -6.479 32.392 1.00 94.88 97 LYS A C 1
ATOM 757 O O . LYS A 1 97 ? -16.093 -6.676 31.650 1.00 94.88 97 LYS A O 1
ATOM 762 N N . GLU A 1 98 ? -18.309 -6.416 31.952 1.00 94.94 98 GLU A N 1
ATOM 763 C CA . GLU A 1 98 ? -18.662 -6.499 30.524 1.00 94.94 98 GLU A CA 1
ATOM 764 C C . GLU A 1 98 ? -18.060 -5.343 29.714 1.00 94.94 98 GLU A C 1
ATOM 766 O O . GLU A 1 98 ? -17.511 -5.572 28.639 1.00 94.94 98 GLU A O 1
ATOM 771 N N . GLU A 1 99 ? -18.106 -4.112 30.233 1.00 94.69 99 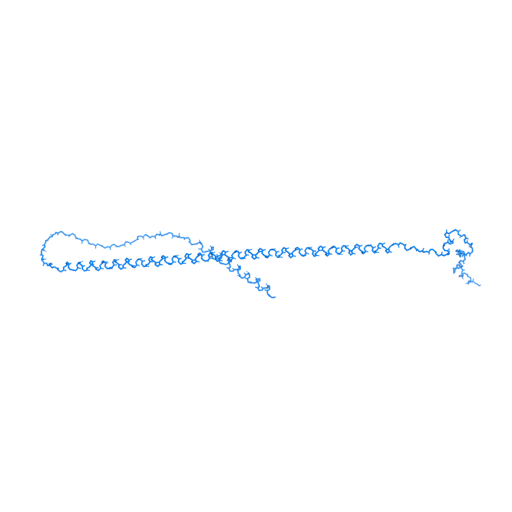GLU A N 1
ATOM 772 C CA . GLU A 1 99 ? -17.548 -2.939 29.548 1.00 94.69 99 GLU A CA 1
ATOM 773 C C . GLU A 1 99 ? -16.014 -3.020 29.426 1.00 94.69 99 GLU A C 1
ATOM 775 O O . GLU A 1 99 ? -15.445 -2.668 28.390 1.00 94.69 99 GLU A O 1
ATOM 780 N N . GLU A 1 100 ? -15.329 -3.534 30.453 1.00 94.94 100 GLU A N 1
ATOM 781 C CA . GLU A 1 100 ? -13.880 -3.762 30.420 1.00 94.94 100 GLU A CA 1
ATOM 782 C C . GLU A 1 100 ? -13.495 -4.884 29.440 1.00 94.94 100 GLU A C 1
ATOM 784 O O . GLU A 1 100 ? -12.521 -4.747 28.694 1.00 94.94 100 GLU A O 1
ATOM 789 N N . GLU A 1 101 ? -14.280 -5.964 29.379 1.00 95.06 101 GLU A N 1
ATOM 790 C CA . GLU A 1 101 ? -14.057 -7.066 28.439 1.00 95.06 101 GLU A CA 1
ATOM 791 C C . GLU A 1 101 ? -14.321 -6.639 26.984 1.00 95.06 101 GLU A C 1
ATOM 793 O O . GLU A 1 101 ? -13.518 -6.944 26.099 1.00 95.06 101 GLU A O 1
ATOM 798 N N . GLU A 1 102 ? -15.382 -5.862 26.725 1.00 95.19 102 GLU A N 1
ATOM 799 C CA . GLU A 1 102 ? -15.658 -5.304 25.395 1.00 95.19 102 GLU A CA 1
ATOM 800 C C . GLU A 1 102 ? -14.547 -4.343 24.958 1.00 95.19 102 GLU A C 1
ATOM 802 O O . GLU A 1 102 ? -14.074 -4.410 23.818 1.00 95.19 102 GLU A O 1
ATOM 807 N N . LYS A 1 103 ? -14.081 -3.476 25.866 1.00 94.56 103 LYS A N 1
ATOM 808 C CA . LYS A 1 103 ? -12.989 -2.547 25.574 1.00 94.56 103 LYS A CA 1
ATOM 809 C C . LYS A 1 103 ? -11.700 -3.292 25.233 1.00 94.56 103 LYS A C 1
ATOM 811 O O . LYS A 1 103 ? -11.065 -2.964 24.234 1.00 94.56 103 LYS A O 1
ATOM 816 N N . LYS A 1 104 ? -11.353 -4.326 26.004 1.00 95.25 104 LYS A N 1
ATOM 817 C CA . LYS A 1 104 ? -10.175 -5.157 25.735 1.00 95.25 104 LYS A CA 1
ATOM 818 C C . LYS A 1 104 ? -10.276 -5.856 24.378 1.00 95.25 104 LYS A C 1
ATOM 820 O O . LYS A 1 104 ? -9.307 -5.878 23.629 1.00 95.25 104 LYS A O 1
ATOM 825 N N . LYS A 1 105 ? -11.460 -6.368 24.031 1.00 94.94 105 LYS A N 1
ATOM 826 C CA . LYS A 1 105 ? -11.703 -7.030 22.744 1.00 94.94 105 LYS A CA 1
ATOM 827 C C . LYS A 1 105 ? -11.580 -6.065 21.559 1.00 94.94 105 LYS A C 1
ATOM 829 O O . LYS A 1 105 ? -11.032 -6.443 20.529 1.00 94.94 105 LYS A O 1
ATOM 834 N N . ARG A 1 106 ? -12.037 -4.814 21.715 1.00 93.94 106 ARG A N 1
ATOM 835 C CA . ARG A 1 106 ? -11.849 -3.757 20.705 1.00 93.94 106 ARG A CA 1
ATOM 836 C C . ARG A 1 106 ? -10.383 -3.364 20.539 1.00 93.94 106 ARG A C 1
ATOM 838 O O . ARG A 1 106 ? -9.942 -3.226 19.405 1.00 93.94 106 ARG A O 1
ATOM 845 N N . GLU A 1 107 ? -9.638 -3.207 21.634 1.00 94.81 107 GLU A N 1
ATOM 846 C CA . GLU A 1 107 ? -8.200 -2.894 21.576 1.00 94.81 107 GLU A CA 1
ATOM 847 C C . GLU A 1 107 ? -7.414 -4.013 20.867 1.00 94.81 107 GLU A C 1
ATOM 849 O O . GLU A 1 107 ? -6.576 -3.728 20.013 1.00 94.81 107 GLU A O 1
ATOM 854 N N . GLU A 1 108 ? -7.739 -5.281 21.136 1.00 95.44 108 GLU A N 1
ATOM 855 C CA . GLU A 1 108 ? -7.100 -6.438 20.491 1.00 95.44 108 GLU A CA 1
ATOM 856 C C . GLU A 1 108 ? -7.423 -6.527 18.984 1.00 95.44 108 GLU A C 1
ATOM 858 O O . GLU A 1 108 ? -6.559 -6.855 18.166 1.00 95.44 108 GLU A O 1
ATOM 863 N N . GLU A 1 109 ? -8.659 -6.200 18.588 1.00 95.38 109 GLU A N 1
ATOM 864 C CA . GLU A 1 109 ? -9.070 -6.157 17.179 1.00 95.38 109 GLU A CA 1
ATOM 865 C C . GLU A 1 109 ? -8.403 -4.994 16.423 1.00 95.38 109 GLU A C 1
ATOM 867 O O . GLU A 1 109 ? -7.957 -5.168 15.286 1.00 95.38 109 GLU A O 1
ATOM 872 N N . GLU A 1 110 ? -8.275 -3.827 17.061 1.00 94.94 110 GLU A N 1
ATOM 873 C CA . GLU A 1 110 ? -7.608 -2.657 16.485 1.00 94.94 110 GLU A CA 1
ATOM 874 C C . GLU A 1 110 ? -6.095 -2.888 16.328 1.00 94.94 110 GLU A C 1
ATOM 876 O O . GLU A 1 110 ? -5.532 -2.574 15.276 1.00 94.94 110 GLU A O 1
ATOM 881 N N . GLU A 1 111 ? -5.442 -3.518 17.312 1.00 95.88 111 GLU A N 1
ATOM 882 C CA . GLU A 1 111 ? -4.029 -3.906 17.218 1.00 95.88 111 GLU A CA 1
ATOM 883 C C . GLU A 1 111 ? -3.802 -4.926 16.095 1.00 95.88 111 GLU A C 1
ATOM 885 O O . GLU A 1 111 ? -2.881 -4.776 15.285 1.00 95.88 111 GLU A O 1
ATOM 890 N N . LYS A 1 112 ? -4.675 -5.935 15.986 1.00 95.81 112 LYS A N 1
ATOM 891 C CA . LYS A 1 112 ? -4.588 -6.941 14.922 1.00 95.81 112 LYS A CA 1
ATOM 892 C C . LYS A 1 112 ? -4.759 -6.316 13.538 1.00 95.81 112 LYS A C 1
ATOM 894 O O . LYS A 1 112 ? -3.984 -6.630 12.637 1.00 95.81 112 LYS A O 1
ATOM 899 N N . LYS A 1 113 ? -5.722 -5.404 13.384 1.00 95.69 113 LYS A N 1
ATOM 900 C CA . LYS A 1 113 ? -5.963 -4.694 12.124 1.00 95.69 113 LYS A CA 1
ATOM 901 C C . LYS A 1 113 ? -4.778 -3.812 11.733 1.00 95.69 113 LYS A C 1
ATOM 903 O O . LYS A 1 113 ? -4.381 -3.805 10.574 1.00 95.69 113 LYS A O 1
ATOM 908 N N . LYS A 1 114 ? -4.172 -3.125 12.704 1.00 94.44 114 LYS A N 1
ATOM 909 C CA . LYS A 1 114 ? -2.984 -2.296 12.476 1.00 94.44 114 LYS A CA 1
ATOM 910 C C . LYS A 1 114 ? -1.777 -3.129 12.039 1.00 94.44 114 LYS A C 1
ATOM 912 O O . LYS A 1 114 ? -1.045 -2.722 11.145 1.00 94.44 114 LYS A O 1
ATOM 917 N N . LYS A 1 115 ? -1.601 -4.313 12.630 1.00 94.62 115 LYS A N 1
ATOM 918 C CA . LYS A 1 115 ? -0.534 -5.249 12.256 1.00 94.62 115 LYS A CA 1
ATOM 919 C C . LYS A 1 115 ? -0.731 -5.832 10.852 1.00 94.62 115 LYS A C 1
ATOM 921 O O . LYS A 1 115 ? 0.239 -6.001 10.124 1.00 94.62 115 LYS A O 1
ATOM 926 N N . GLU A 1 116 ? -1.974 -6.119 10.470 1.00 95.94 116 GLU A N 1
ATOM 927 C CA . GLU A 1 116 ? -2.315 -6.593 9.123 1.00 95.94 116 GLU A CA 1
ATOM 928 C C . GLU A 1 116 ? -2.085 -5.506 8.059 1.00 95.94 116 GLU A C 1
ATOM 930 O O . GLU A 1 116 ? -1.523 -5.791 7.002 1.00 95.94 116 GLU A O 1
ATOM 935 N N . GLU A 1 117 ? -2.429 -4.251 8.364 1.00 95.62 117 GLU A N 1
ATOM 936 C CA . GLU A 1 117 ? -2.174 -3.100 7.487 1.00 95.62 117 GLU A CA 1
ATOM 937 C C . GLU A 1 117 ? -0.667 -2.846 7.293 1.00 95.62 117 GLU A C 1
ATOM 939 O O . GLU A 1 117 ? -0.216 -2.630 6.168 1.00 95.62 117 GLU A O 1
ATOM 944 N N . GLU A 1 118 ? 0.131 -2.957 8.361 1.00 95.88 118 GLU A N 1
ATOM 945 C CA . GLU A 1 118 ? 1.592 -2.820 8.295 1.00 95.88 118 GLU A CA 1
ATOM 946 C C . GLU A 1 118 ? 2.240 -3.943 7.457 1.00 95.88 118 GLU A C 1
ATOM 948 O O . GLU A 1 118 ? 3.142 -3.682 6.655 1.00 95.88 118 GLU A O 1
ATOM 953 N N . GLU A 1 119 ? 1.742 -5.182 7.560 1.00 96.38 119 GLU A N 1
ATOM 954 C CA . GLU A 1 119 ? 2.220 -6.311 6.749 1.00 96.38 119 GLU A CA 1
ATOM 955 C C . GLU A 1 119 ? 1.829 -6.173 5.261 1.00 96.38 119 GLU A C 1
ATOM 957 O O . GLU A 1 119 ? 2.616 -6.527 4.374 1.00 96.38 119 GLU A O 1
ATOM 962 N N . GLU A 1 120 ? 0.637 -5.641 4.954 1.00 96.44 120 GLU A N 1
ATOM 963 C CA . GLU A 1 120 ? 0.236 -5.341 3.571 1.00 96.44 120 GLU A CA 1
ATOM 964 C C . GLU A 1 120 ? 1.094 -4.214 2.975 1.00 96.44 120 GLU A C 1
ATOM 966 O O . GLU A 1 120 ? 1.541 -4.318 1.827 1.00 96.44 120 GLU A O 1
ATOM 971 N N . GLU A 1 121 ? 1.384 -3.160 3.745 1.00 95.81 121 GLU A N 1
ATOM 972 C CA . GLU A 1 121 ? 2.243 -2.062 3.295 1.00 95.81 121 GLU A CA 1
ATOM 973 C C . GLU A 1 121 ? 3.676 -2.546 3.016 1.00 95.81 121 GLU A C 1
ATOM 975 O O . GLU A 1 121 ? 4.269 -2.179 1.995 1.00 95.81 121 GLU A O 1
ATOM 980 N N . GLU A 1 122 ? 4.231 -3.419 3.864 1.00 96.56 122 GLU A N 1
ATOM 981 C CA . GLU A 1 122 ? 5.554 -4.011 3.636 1.00 96.56 122 GLU A CA 1
ATOM 982 C C . GLU A 1 122 ? 5.577 -4.892 2.374 1.00 96.56 122 GLU A C 1
ATOM 984 O O . GLU A 1 122 ? 6.521 -4.816 1.578 1.00 96.56 122 GLU A O 1
ATOM 989 N N . LYS A 1 123 ? 4.526 -5.692 2.139 1.00 96.38 123 LYS A N 1
ATOM 990 C CA . LYS A 1 123 ? 4.393 -6.494 0.910 1.00 96.38 123 LYS A CA 1
ATOM 991 C C . LYS A 1 123 ? 4.319 -5.614 -0.334 1.00 96.38 123 LYS A C 1
ATOM 993 O O . LYS A 1 123 ? 5.033 -5.888 -1.297 1.00 96.38 123 LYS A O 1
ATOM 998 N N . ARG A 1 124 ? 3.538 -4.529 -0.300 1.00 96.31 124 ARG A N 1
ATOM 999 C CA . ARG A 1 124 ? 3.454 -3.570 -1.415 1.00 96.31 124 ARG A CA 1
ATOM 1000 C C . ARG A 1 124 ? 4.798 -2.912 -1.707 1.00 96.31 124 ARG A C 1
ATOM 1002 O O . ARG A 1 124 ? 5.185 -2.839 -2.870 1.00 96.31 124 ARG A O 1
ATOM 1009 N N . LYS A 1 125 ? 5.541 -2.494 -0.675 1.00 96.31 125 LYS A N 1
ATOM 1010 C CA . LYS A 1 125 ? 6.886 -1.916 -0.845 1.00 96.31 125 LYS A CA 1
ATOM 1011 C C . LYS A 1 125 ? 7.860 -2.910 -1.480 1.00 96.31 125 LYS A C 1
ATOM 1013 O O . LYS A 1 125 ? 8.603 -2.528 -2.381 1.00 96.31 125 LYS A O 1
ATOM 1018 N N . LYS A 1 126 ? 7.837 -4.182 -1.061 1.00 95.88 126 LYS A N 1
ATOM 1019 C CA . LYS A 1 126 ? 8.673 -5.235 -1.667 1.00 95.88 126 LYS A CA 1
ATOM 1020 C C . LYS A 1 126 ? 8.313 -5.490 -3.130 1.00 95.88 126 LYS A C 1
ATOM 1022 O O . LYS A 1 126 ? 9.215 -5.606 -3.957 1.00 95.88 126 LYS A O 1
ATOM 1027 N N . GLU A 1 127 ? 7.024 -5.550 -3.458 1.00 96.38 127 GLU A N 1
ATOM 1028 C CA . GLU A 1 127 ? 6.564 -5.757 -4.836 1.00 96.38 127 GLU A CA 1
ATOM 1029 C C . GLU A 1 127 ? 6.940 -4.573 -5.745 1.00 96.38 127 GLU A C 1
ATOM 1031 O O . GLU A 1 127 ? 7.417 -4.772 -6.865 1.00 96.38 127 GLU A O 1
ATOM 1036 N N . GLU A 1 128 ? 6.803 -3.339 -5.252 1.00 96.38 128 GLU A N 1
ATOM 1037 C CA . GLU A 1 128 ? 7.208 -2.133 -5.979 1.00 96.38 128 GLU A CA 1
ATOM 1038 C C . GLU A 1 128 ? 8.727 -2.085 -6.209 1.00 96.38 128 GLU A C 1
ATOM 1040 O O . GLU A 1 128 ? 9.178 -1.782 -7.317 1.00 96.38 128 GLU A O 1
ATOM 1045 N N . GLU A 1 129 ? 9.532 -2.449 -5.205 1.00 97.06 129 GLU A N 1
ATOM 1046 C CA . GLU A 1 129 ? 10.989 -2.518 -5.341 1.00 97.06 129 GLU A CA 1
ATOM 1047 C C . GLU A 1 129 ? 11.422 -3.593 -6.352 1.00 97.06 129 GLU A C 1
ATOM 1049 O O . GLU A 1 129 ? 12.312 -3.354 -7.173 1.00 97.06 129 GLU A O 1
ATOM 1054 N N . GLU A 1 130 ? 10.784 -4.768 -6.343 1.00 96.94 130 GLU A N 1
ATOM 1055 C CA . GLU A 1 130 ? 11.077 -5.834 -7.304 1.00 96.94 130 GLU A CA 1
ATOM 1056 C C . GLU A 1 130 ? 10.704 -5.422 -8.734 1.00 96.94 130 GLU A C 1
ATOM 1058 O O . GLU A 1 130 ? 11.464 -5.660 -9.680 1.00 96.94 130 GLU A O 1
ATOM 1063 N N . LYS A 1 131 ? 9.564 -4.743 -8.901 1.00 96.62 131 LYS A N 1
ATOM 1064 C CA . LYS A 1 131 ? 9.134 -4.220 -10.198 1.00 96.62 131 LYS A CA 1
ATOM 1065 C C . LYS A 1 131 ? 10.099 -3.158 -10.722 1.00 96.62 131 LYS A C 1
ATOM 1067 O O . LYS A 1 131 ? 10.488 -3.216 -11.887 1.00 96.62 131 LYS A O 1
ATOM 1072 N N . ARG A 1 132 ? 10.565 -2.255 -9.855 1.00 96.81 132 ARG A N 1
ATOM 1073 C CA . ARG A 1 132 ? 11.555 -1.231 -10.210 1.00 96.81 132 ARG A CA 1
ATOM 1074 C C . ARG A 1 132 ? 12.899 -1.842 -10.617 1.00 96.81 132 ARG A C 1
ATOM 1076 O O . ARG A 1 132 ? 13.482 -1.404 -11.603 1.00 96.81 132 ARG A O 1
ATOM 1083 N N . LYS A 1 133 ? 13.361 -2.891 -9.923 1.00 96.81 133 LYS A N 1
ATOM 1084 C CA . LYS A 1 133 ? 14.575 -3.637 -10.310 1.00 96.81 133 LYS A CA 1
ATOM 1085 C C . LYS A 1 133 ? 14.431 -4.304 -11.680 1.00 96.81 133 LYS A C 1
ATOM 1087 O O . LYS A 1 133 ? 15.366 -4.254 -12.474 1.00 96.81 133 LYS A O 1
ATOM 1092 N N . LYS A 1 134 ? 13.267 -4.895 -11.977 1.00 96.19 134 LYS A N 1
ATOM 1093 C CA . LYS A 1 134 ? 12.981 -5.487 -13.297 1.00 96.19 134 LYS A CA 1
ATOM 1094 C C . LYS A 1 134 ? 12.971 -4.439 -14.411 1.00 96.19 134 LYS A C 1
ATOM 1096 O O . LYS A 1 134 ? 13.568 -4.679 -15.457 1.00 96.19 134 LYS A O 1
ATOM 110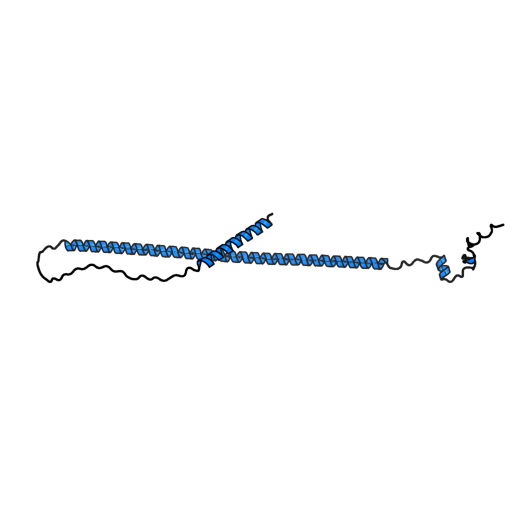1 N N . GLU A 1 135 ? 12.342 -3.286 -14.186 1.00 95.81 135 GLU A N 1
ATOM 1102 C CA . GLU A 1 135 ? 12.326 -2.184 -15.158 1.00 95.81 135 GLU A CA 1
ATOM 1103 C C . GLU A 1 135 ? 13.737 -1.625 -15.412 1.00 95.81 135 GLU A C 1
ATOM 1105 O O . GLU A 1 135 ? 14.120 -1.433 -16.566 1.00 95.81 135 GLU A O 1
ATOM 1110 N N . GLU A 1 136 ? 14.550 -1.447 -14.365 1.00 96.94 136 GLU A N 1
ATOM 1111 C CA . GLU A 1 136 ? 15.938 -0.982 -14.495 1.00 96.94 136 GLU A CA 1
ATOM 1112 C C . GLU A 1 136 ? 16.824 -1.994 -15.247 1.00 96.94 136 GLU A C 1
ATOM 1114 O O . GLU A 1 136 ? 17.636 -1.614 -16.098 1.00 96.94 136 GLU A O 1
ATOM 1119 N N . GLU A 1 137 ? 16.651 -3.296 -14.994 1.00 97.06 137 GLU A N 1
ATOM 1120 C CA . GLU A 1 137 ? 17.371 -4.347 -15.720 1.00 97.06 137 GLU A CA 1
ATOM 1121 C C . GLU A 1 137 ? 16.977 -4.388 -17.206 1.00 97.06 137 GLU A C 1
ATOM 1123 O O . GLU A 1 137 ? 17.840 -4.534 -18.079 1.00 97.06 137 GLU A O 1
ATOM 1128 N N . GLU A 1 138 ? 15.687 -4.229 -17.517 1.00 96.44 138 GLU A N 1
ATOM 1129 C CA . GLU A 1 138 ? 15.205 -4.184 -18.897 1.00 96.44 138 GLU A CA 1
ATOM 1130 C C . GLU A 1 138 ? 15.717 -2.937 -19.632 1.00 96.44 138 GLU A C 1
ATOM 1132 O O . GLU A 1 138 ? 16.188 -3.037 -20.769 1.00 96.44 138 GLU A O 1
ATOM 1137 N N . GLU A 1 139 ? 15.706 -1.770 -18.984 1.00 97.00 139 GLU A N 1
ATOM 1138 C CA . GLU A 1 139 ? 16.251 -0.538 -19.555 1.00 97.00 139 GLU A CA 1
ATOM 1139 C C . GLU A 1 139 ? 17.754 -0.673 -19.835 1.00 97.00 139 GLU A C 1
ATOM 1141 O O . GLU A 1 139 ? 18.232 -0.283 -20.906 1.00 97.00 139 GLU A O 1
ATOM 1146 N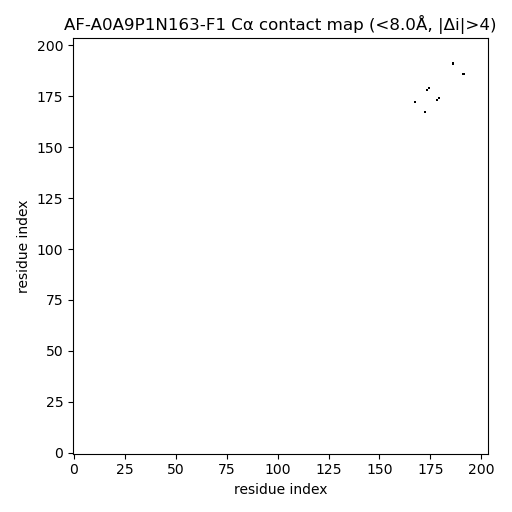 N . ARG A 1 140 ? 18.507 -1.289 -18.916 1.00 97.12 140 ARG A N 1
ATOM 1147 C CA . ARG A 1 140 ? 19.938 -1.550 -19.102 1.00 97.12 140 ARG A CA 1
ATOM 1148 C C . ARG A 1 140 ? 20.196 -2.502 -20.274 1.00 97.12 140 ARG A C 1
ATOM 1150 O O . ARG A 1 140 ? 21.081 -2.223 -21.084 1.00 97.12 140 ARG A O 1
ATOM 1157 N N . LYS A 1 141 ? 19.399 -3.568 -20.420 1.00 97.25 141 LYS A N 1
ATOM 1158 C CA . LYS A 1 141 ? 19.468 -4.485 -21.575 1.00 97.25 141 LYS A CA 1
ATOM 1159 C C . LYS A 1 141 ? 19.174 -3.768 -22.895 1.00 97.25 141 LYS A C 1
ATOM 1161 O O . LYS A 1 141 ? 19.896 -3.978 -23.868 1.00 97.25 141 LYS A O 1
ATOM 1166 N N . ARG A 1 142 ? 18.169 -2.885 -22.928 1.00 96.56 142 ARG A N 1
ATOM 1167 C CA . ARG A 1 142 ? 17.839 -2.084 -24.121 1.00 96.56 142 ARG A CA 1
ATOM 1168 C C . ARG A 1 142 ? 18.976 -1.136 -24.508 1.00 96.56 142 ARG A C 1
ATOM 1170 O O . ARG A 1 142 ? 19.331 -1.080 -25.684 1.00 96.56 142 ARG A O 1
ATOM 1177 N N . LYS A 1 143 ? 19.584 -0.444 -23.536 1.00 95.94 143 LYS A N 1
ATOM 1178 C CA . LYS A 1 143 ? 20.745 0.435 -23.774 1.00 95.94 143 LYS A CA 1
ATOM 1179 C C . LYS A 1 143 ? 21.943 -0.343 -24.319 1.00 95.94 143 LYS A C 1
ATOM 1181 O O . LYS A 1 143 ? 22.548 0.089 -25.296 1.00 95.94 143 LYS A O 1
ATOM 1186 N N . GLU A 1 144 ? 22.244 -1.511 -23.753 1.00 96.50 144 GLU A N 1
ATOM 1187 C CA . GLU A 1 144 ? 23.346 -2.357 -24.230 1.00 96.50 144 GLU A CA 1
ATOM 1188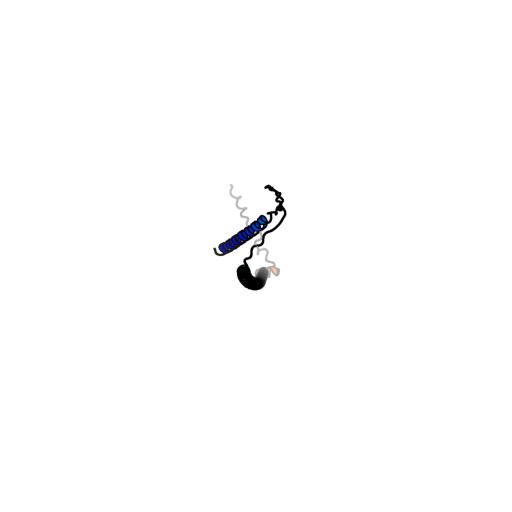 C C . GLU A 1 144 ? 23.099 -2.882 -25.659 1.00 96.50 144 GLU A C 1
ATOM 1190 O O . GLU A 1 144 ? 24.017 -2.930 -26.483 1.00 96.50 144 GLU A O 1
ATOM 1195 N N . GLU A 1 145 ? 21.859 -3.251 -25.998 1.00 96.19 145 GLU A N 1
ATOM 1196 C CA . GLU A 1 145 ? 21.507 -3.661 -27.362 1.00 96.19 145 GLU A CA 1
ATOM 1197 C C . GLU A 1 145 ? 21.620 -2.495 -28.360 1.00 96.19 145 GLU A C 1
ATOM 1199 O O . GLU A 1 145 ? 22.107 -2.678 -29.481 1.00 96.19 145 GLU A O 1
ATOM 1204 N N . GLU A 1 146 ? 21.211 -1.289 -27.959 1.00 95.75 146 GLU A N 1
ATOM 1205 C CA . GLU A 1 146 ? 21.332 -0.082 -28.778 1.00 95.75 146 GLU A CA 1
ATOM 1206 C C . GLU A 1 146 ? 22.802 0.288 -29.032 1.00 95.75 146 GLU A C 1
ATOM 1208 O O . GLU A 1 146 ? 23.175 0.576 -30.174 1.00 95.75 146 GLU A O 1
ATOM 1213 N N . GLU A 1 147 ? 23.663 0.219 -28.012 1.00 96.12 147 GLU A N 1
ATOM 1214 C CA . GLU A 1 147 ? 25.104 0.439 -28.170 1.00 96.12 147 GLU A CA 1
ATOM 1215 C C . GLU A 1 147 ? 25.738 -0.595 -29.104 1.00 96.12 147 GLU A C 1
ATOM 1217 O O . GLU A 1 147 ? 26.454 -0.217 -30.034 1.00 96.12 147 GLU A O 1
ATOM 1222 N N . LYS A 1 148 ? 25.394 -1.884 -28.962 1.00 95.62 148 LYS A N 1
ATOM 1223 C CA . LYS A 1 148 ? 25.861 -2.938 -29.881 1.00 95.62 148 LYS A CA 1
ATOM 1224 C C . LYS A 1 148 ? 25.398 -2.702 -31.319 1.00 95.62 148 LYS A C 1
ATOM 1226 O O . LYS A 1 148 ? 26.149 -2.979 -32.257 1.00 95.62 148 LYS A O 1
ATOM 1231 N N . LYS A 1 149 ? 24.177 -2.196 -31.533 1.00 94.44 149 LYS A N 1
ATOM 1232 C CA . LYS A 1 149 ? 23.688 -1.825 -32.875 1.00 94.44 149 LYS A CA 1
ATOM 1233 C C . LYS A 1 149 ? 24.473 -0.645 -33.450 1.00 94.44 149 LYS A C 1
ATOM 1235 O O . LYS A 1 149 ? 24.889 -0.724 -34.606 1.00 94.44 149 LYS A O 1
ATOM 1240 N N . LYS A 1 150 ? 24.736 0.395 -32.651 1.00 93.75 150 LYS A N 1
ATOM 1241 C CA . LYS A 1 150 ? 25.552 1.556 -33.058 1.00 93.75 150 LYS A CA 1
ATOM 1242 C C . LYS A 1 150 ? 27.001 1.171 -33.363 1.00 93.75 150 LYS A C 1
ATOM 1244 O O . LYS A 1 150 ? 27.590 1.697 -34.304 1.00 93.75 150 LYS A O 1
ATOM 1249 N N . GLU A 1 151 ? 27.589 0.254 -32.602 1.00 93.19 151 GLU A N 1
ATOM 1250 C CA . GLU A 1 151 ? 28.946 -0.234 -32.863 1.00 93.19 151 GLU A CA 1
ATOM 1251 C C . GLU A 1 151 ? 29.007 -1.041 -34.169 1.00 93.19 151 GLU A C 1
ATOM 1253 O O . GLU A 1 151 ? 29.883 -0.811 -35.007 1.00 93.19 151 GLU A O 1
ATOM 1258 N N . LYS A 1 152 ? 28.027 -1.927 -34.403 1.00 91.94 152 LYS A N 1
ATOM 1259 C CA . LYS A 1 152 ? 27.911 -2.670 -35.667 1.00 91.94 152 LYS A CA 1
ATOM 1260 C C . LYS A 1 152 ? 27.731 -1.739 -36.865 1.00 91.94 152 LYS A C 1
ATOM 1262 O O . LYS A 1 152 ? 28.404 -1.945 -37.871 1.00 91.94 152 LYS A O 1
ATOM 1267 N N . SER A 1 153 ? 26.881 -0.714 -36.767 1.00 89.19 153 SER A N 1
ATOM 1268 C CA . SER A 1 153 ? 26.682 0.235 -37.870 1.00 89.19 153 SER A CA 1
ATOM 1269 C C . SER A 1 153 ? 27.951 1.036 -38.168 1.00 89.19 153 SER A C 1
ATOM 1271 O O . SER A 1 153 ? 28.319 1.158 -39.332 1.00 89.19 153 SER A O 1
ATOM 1273 N N . LYS A 1 154 ? 28.674 1.497 -37.134 1.00 88.75 154 LYS A N 1
ATOM 1274 C CA . LYS A 1 154 ? 29.980 2.161 -37.302 1.00 88.75 154 LYS A CA 1
ATOM 1275 C C . LYS A 1 154 ? 31.011 1.242 -37.960 1.00 88.75 154 LYS A C 1
ATOM 1277 O O . LYS A 1 154 ? 31.772 1.677 -38.815 1.00 88.75 154 LYS A O 1
ATOM 1282 N N . LYS A 1 155 ? 31.042 -0.042 -37.596 1.00 85.94 155 LYS A N 1
ATOM 1283 C CA . LYS A 1 155 ? 31.980 -1.002 -38.195 1.00 85.94 155 LYS A CA 1
ATOM 1284 C C . LYS A 1 155 ? 31.667 -1.287 -39.669 1.00 85.94 155 LYS A C 1
ATOM 1286 O O . LYS A 1 155 ? 32.591 -1.503 -40.447 1.00 85.94 155 LYS A O 1
ATOM 1291 N N . ILE A 1 156 ? 30.388 -1.280 -40.050 1.00 84.62 156 ILE A N 1
ATOM 1292 C CA . ILE A 1 156 ? 29.958 -1.438 -41.447 1.00 84.62 156 ILE A CA 1
ATOM 1293 C C . ILE A 1 156 ? 30.355 -0.207 -42.271 1.00 84.62 156 ILE A C 1
ATOM 1295 O O . ILE A 1 156 ? 30.967 -0.381 -43.320 1.00 84.62 156 ILE A O 1
ATOM 1299 N N . SER A 1 157 ? 30.109 1.013 -41.775 1.00 79.31 157 SER A N 1
ATOM 1300 C CA . SER A 1 157 ? 30.461 2.240 -42.508 1.00 79.31 157 SER A CA 1
ATOM 1301 C C . SER A 1 157 ? 31.970 2.383 -42.734 1.00 79.31 157 SER A C 1
ATOM 1303 O O . SER A 1 157 ? 32.393 2.751 -43.821 1.00 79.31 157 SER A O 1
ATOM 1305 N N . VAL A 1 158 ? 32.799 2.012 -41.751 1.00 79.94 158 VAL A N 1
ATOM 1306 C CA . VAL A 1 158 ? 34.268 2.055 -41.892 1.00 79.94 158 VAL A CA 1
ATOM 1307 C C . VAL A 1 158 ? 34.777 1.049 -42.932 1.00 79.94 158 VAL A C 1
ATOM 1309 O O . VAL A 1 158 ? 35.735 1.333 -43.642 1.00 79.94 158 VAL A O 1
ATOM 1312 N N . LYS A 1 159 ? 34.143 -0.126 -43.048 1.00 73.12 159 LYS A N 1
ATOM 1313 C CA . LYS A 1 159 ? 34.554 -1.157 -44.013 1.00 73.12 159 LYS A CA 1
ATOM 1314 C C . LYS A 1 159 ? 34.138 -0.824 -45.451 1.00 73.12 159 LYS A C 1
ATOM 1316 O O . LYS A 1 159 ? 34.775 -1.291 -46.389 1.00 73.12 159 LYS A O 1
ATOM 1321 N N . GLU A 1 160 ? 33.078 -0.041 -45.631 1.00 72.56 160 GLU A N 1
ATOM 1322 C CA . GLU A 1 160 ? 32.612 0.398 -46.952 1.00 72.56 160 GLU A CA 1
ATOM 1323 C C . GLU A 1 160 ? 33.433 1.571 -47.516 1.00 72.56 160 GLU A C 1
ATOM 1325 O O . GLU A 1 160 ? 33.560 1.700 -48.733 1.00 72.56 160 GLU A O 1
ATOM 1330 N N . GLU A 1 161 ? 34.058 2.373 -46.648 1.00 65.25 161 GLU A N 1
ATOM 1331 C CA . GLU A 1 161 ? 34.951 3.475 -47.031 1.00 65.25 161 GLU A CA 1
ATOM 1332 C C . GLU A 1 161 ? 36.405 3.054 -47.308 1.00 65.25 161 GLU A C 1
ATOM 1334 O O . GLU A 1 161 ? 37.237 3.908 -47.624 1.00 65.25 161 GLU A O 1
ATOM 1339 N N . GLU A 1 162 ? 36.748 1.761 -47.250 1.00 69.19 162 GLU A N 1
ATOM 1340 C CA . GLU A 1 162 ? 38.050 1.324 -47.761 1.00 69.19 162 GLU A CA 1
ATOM 1341 C C . GLU A 1 162 ? 38.133 1.686 -49.257 1.00 69.19 162 GLU A C 1
ATOM 1343 O O . GLU A 1 162 ? 37.288 1.236 -50.042 1.00 69.19 162 GLU A O 1
ATOM 1348 N N . PRO A 1 163 ? 39.112 2.517 -49.684 1.00 72.81 163 PRO A N 1
ATOM 1349 C CA . PRO A 1 163 ? 39.183 2.984 -51.059 1.00 72.81 163 PRO A CA 1
ATOM 1350 C C . PRO A 1 163 ? 39.285 1.763 -51.961 1.00 72.81 163 PRO A C 1
ATOM 1352 O O . PRO A 1 163 ? 40.267 1.016 -51.900 1.00 72.81 163 PRO A O 1
ATOM 1355 N N . LYS A 1 164 ? 38.245 1.544 -52.775 1.00 77.06 164 LYS A N 1
ATOM 1356 C CA . LYS A 1 164 ? 38.217 0.459 -53.753 1.00 77.06 164 LYS A CA 1
ATOM 1357 C C . LYS A 1 164 ? 39.496 0.573 -54.569 1.00 77.06 164 LYS A C 1
ATOM 1359 O O . LYS A 1 164 ? 39.683 1.549 -55.293 1.00 77.06 164 LYS A O 1
ATOM 1364 N N . LYS A 1 165 ? 40.397 -0.397 -54.410 1.00 77.69 165 LYS A N 1
ATOM 1365 C CA . LYS A 1 165 ? 41.598 -0.500 -55.234 1.00 77.69 165 LYS A CA 1
ATOM 1366 C C . LYS A 1 165 ? 41.105 -0.783 -56.646 1.00 77.69 165 LYS A C 1
ATOM 1368 O O . LYS A 1 165 ? 40.693 -1.896 -56.946 1.00 77.69 165 LYS A O 1
ATOM 1373 N N . ILE A 1 166 ? 41.034 0.259 -57.465 1.00 81.44 166 ILE A N 1
ATOM 1374 C CA . ILE A 1 166 ? 40.717 0.123 -58.881 1.00 81.44 166 ILE A CA 1
ATOM 1375 C C . ILE A 1 166 ? 41.950 -0.527 -59.500 1.00 81.44 166 ILE A C 1
ATOM 1377 O O . ILE A 1 166 ? 43.026 0.074 -59.525 1.00 81.44 166 ILE A O 1
ATOM 1381 N N . ASP A 1 167 ? 41.818 -1.779 -59.930 1.00 84.50 167 ASP A N 1
ATOM 1382 C CA . ASP A 1 167 ? 42.885 -2.461 -60.648 1.00 84.50 167 ASP A CA 1
ATOM 1383 C C . ASP A 1 167 ? 43.176 -1.696 -61.941 1.00 84.50 167 ASP A C 1
ATOM 1385 O O . ASP A 1 167 ? 42.307 -1.553 -62.802 1.00 84.50 167 ASP A O 1
ATOM 1389 N N . LEU A 1 168 ? 44.405 -1.184 -62.066 1.00 82.12 168 LEU A N 1
ATOM 1390 C CA . LEU A 1 168 ? 44.830 -0.436 -63.247 1.00 82.12 168 LEU A CA 1
ATOM 1391 C C . LEU A 1 168 ? 44.660 -1.298 -64.501 1.00 82.12 168 LEU A C 1
ATOM 1393 O O . LEU A 1 168 ? 45.152 -2.434 -64.568 1.00 82.12 168 LEU A O 1
ATOM 1397 N N . ASN A 1 169 ? 44.012 -0.735 -65.516 1.00 85.75 169 ASN A N 1
ATOM 1398 C CA . ASN A 1 169 ? 43.843 -1.401 -66.800 1.00 85.75 169 ASN A CA 1
ATOM 1399 C C . ASN A 1 169 ? 45.214 -1.556 -67.497 1.00 85.75 169 ASN A C 1
ATOM 1401 O O . ASN A 1 169 ? 46.160 -0.821 -67.205 1.00 85.75 169 ASN A O 1
ATOM 1405 N N . GLU A 1 170 ? 45.361 -2.491 -68.439 1.00 84.25 170 GLU A N 1
ATOM 1406 C CA . GLU A 1 170 ? 46.641 -2.766 -69.117 1.00 84.25 170 GLU A CA 1
ATOM 1407 C C . GLU A 1 170 ? 47.264 -1.511 -69.748 1.00 84.25 170 GLU A C 1
ATOM 1409 O O . GLU A 1 170 ? 48.484 -1.338 -69.742 1.00 84.25 170 GLU A O 1
ATOM 1414 N N . LYS A 1 171 ? 46.426 -0.601 -70.261 1.00 77.25 171 LYS A N 1
ATOM 1415 C CA . LYS A 1 171 ? 46.859 0.685 -70.823 1.00 77.25 171 LYS A CA 1
ATOM 1416 C C . LYS A 1 171 ? 47.433 1.623 -69.757 1.00 77.25 171 LYS A C 1
ATOM 1418 O O . LYS A 1 171 ? 48.463 2.248 -69.984 1.00 77.25 171 LYS A O 1
ATOM 1423 N N . GLU A 1 172 ? 46.803 1.698 -68.592 1.00 81.19 172 GLU A N 1
ATOM 1424 C CA . GLU A 1 172 ? 47.248 2.549 -67.485 1.00 81.19 172 GLU A CA 1
ATOM 1425 C C . GLU A 1 172 ? 48.511 1.991 -66.833 1.00 81.19 172 GLU A C 1
ATOM 1427 O O . GLU A 1 172 ? 49.410 2.756 -66.501 1.00 81.19 172 GLU A O 1
ATOM 1432 N N . LYS A 1 173 ? 48.641 0.659 -66.748 1.00 84.69 173 LYS A N 1
ATOM 1433 C CA . LYS A 1 173 ? 49.885 -0.003 -66.328 1.00 84.69 173 LYS A CA 1
ATOM 1434 C C . LYS A 1 173 ? 51.056 0.362 -67.240 1.00 84.69 173 LYS A C 1
ATOM 1436 O O . LYS A 1 173 ? 52.150 0.609 -66.744 1.00 84.69 173 LYS A O 1
ATOM 1441 N N . LYS A 1 174 ? 50.834 0.460 -68.557 1.00 81.44 174 LYS A N 1
ATOM 1442 C CA . LYS A 1 174 ? 51.861 0.921 -69.512 1.00 81.44 174 LYS A CA 1
ATOM 1443 C C . LYS A 1 174 ? 52.236 2.392 -69.295 1.00 81.44 174 LYS A C 1
ATOM 1445 O O . LYS A 1 174 ? 53.418 2.719 -69.338 1.00 81.4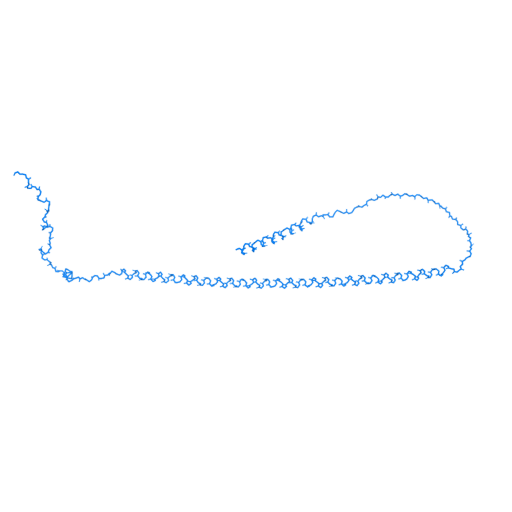4 174 LYS A O 1
ATOM 1450 N N . ILE A 1 175 ? 51.263 3.261 -69.012 1.00 77.69 175 ILE A N 1
ATOM 1451 C CA . ILE A 1 175 ? 51.518 4.678 -68.694 1.00 77.69 175 ILE A CA 1
ATOM 1452 C C . ILE A 1 175 ? 52.285 4.807 -67.367 1.00 77.69 175 ILE A C 1
ATOM 1454 O O . ILE A 1 175 ? 53.281 5.524 -67.305 1.00 77.69 175 ILE A O 1
ATOM 1458 N N . ALA A 1 176 ? 51.884 4.064 -66.331 1.00 80.56 176 ALA A N 1
ATOM 1459 C CA . ALA A 1 176 ? 52.554 4.036 -65.030 1.00 80.56 176 ALA A CA 1
ATOM 1460 C C . ALA A 1 176 ? 53.985 3.472 -65.111 1.00 80.56 176 ALA A C 1
ATOM 1462 O O . ALA A 1 176 ? 54.872 3.946 -64.409 1.00 80.56 176 ALA A O 1
ATOM 1463 N N . ALA A 1 177 ? 54.235 2.517 -66.014 1.00 84.75 177 ALA A N 1
ATOM 1464 C CA . ALA A 1 177 ? 55.571 2.004 -66.322 1.00 84.75 177 ALA A CA 1
ATOM 1465 C C . ALA A 1 177 ? 56.445 2.991 -67.127 1.00 84.75 177 ALA A C 1
ATOM 1467 O O . ALA A 1 177 ? 57.562 2.651 -67.514 1.00 84.75 177 ALA A O 1
ATOM 1468 N N . GLY A 1 178 ? 55.955 4.206 -67.396 1.00 80.75 178 GLY A N 1
ATOM 1469 C CA . GLY A 1 178 ? 56.708 5.249 -68.086 1.00 80.75 178 GLY A CA 1
ATOM 1470 C C . GLY A 1 178 ? 56.812 5.046 -69.597 1.00 80.75 178 GLY A C 1
ATOM 1471 O O . GLY A 1 178 ? 57.738 5.577 -70.215 1.00 80.75 178 GLY A O 1
ATOM 1472 N N . ALA A 1 179 ? 55.890 4.295 -70.215 1.00 78.75 179 ALA A N 1
ATOM 1473 C CA . ALA A 1 179 ? 55.847 4.182 -71.668 1.00 78.75 179 ALA A CA 1
ATOM 1474 C C . ALA A 1 179 ? 55.607 5.570 -72.286 1.00 78.75 179 ALA A C 1
ATOM 1476 O O . ALA A 1 179 ? 54.535 6.160 -72.143 1.00 78.75 179 ALA A O 1
ATOM 1477 N N . LYS A 1 180 ? 56.622 6.101 -72.975 1.00 72.56 180 LYS A N 1
ATOM 1478 C CA . LYS A 1 180 ? 56.521 7.353 -73.730 1.00 72.56 180 LYS A CA 1
ATOM 1479 C C . LYS A 1 180 ? 55.638 7.109 -74.948 1.00 72.56 180 LYS A C 1
ATOM 1481 O O . LYS A 1 180 ? 56.056 6.456 -75.899 1.00 72.56 180 LYS A O 1
ATOM 1486 N N . VAL A 1 181 ? 54.410 7.602 -74.882 1.00 70.56 181 VAL A N 1
ATOM 1487 C CA . VAL A 1 181 ? 53.467 7.567 -76.002 1.00 70.56 181 VAL A CA 1
ATOM 1488 C C . VAL A 1 181 ? 53.944 8.568 -77.066 1.00 70.56 181 VAL A C 1
ATOM 1490 O O . VAL A 1 181 ? 54.512 9.607 -76.718 1.00 70.56 181 VAL A O 1
ATOM 1493 N N . GLY A 1 182 ? 53.801 8.240 -78.352 1.00 71.12 182 GLY A N 1
ATOM 1494 C CA . GLY A 1 182 ? 54.307 9.076 -79.439 1.00 71.12 182 GLY A CA 1
ATOM 1495 C C . GLY A 1 182 ? 53.595 10.429 -79.489 1.00 71.12 182 GLY A C 1
ATOM 1496 O O . GLY A 1 182 ? 52.435 10.548 -79.104 1.00 71.12 182 GLY A O 1
ATOM 1497 N N . VAL A 1 183 ? 54.271 11.462 -80.003 1.00 64.56 183 VAL A N 1
ATOM 1498 C CA . VAL A 1 183 ? 53.749 12.847 -80.091 1.00 64.56 183 VAL A CA 1
ATOM 1499 C C . VAL A 1 183 ? 52.407 12.940 -80.849 1.00 64.56 183 VAL A C 1
ATOM 1501 O O . VAL A 1 183 ? 51.651 13.884 -80.638 1.00 64.56 183 VAL A O 1
ATOM 1504 N N . ASN A 1 184 ? 52.071 11.937 -81.668 1.00 69.88 184 ASN A N 1
ATOM 1505 C CA . ASN A 1 184 ? 50.831 11.874 -82.446 1.00 69.88 184 ASN A CA 1
ATOM 1506 C C . ASN A 1 184 ? 49.692 11.067 -81.789 1.00 69.88 184 ASN A C 1
ATOM 1508 O O . ASN A 1 184 ? 48.587 11.063 -82.326 1.00 69.88 184 ASN A O 1
ATOM 1512 N N . ASP A 1 185 ? 49.926 10.379 -80.666 1.00 72.50 185 ASP A N 1
ATOM 1513 C CA . ASP A 1 185 ? 48.940 9.454 -80.076 1.00 72.50 185 ASP A CA 1
ATOM 1514 C C . ASP A 1 185 ? 47.892 10.145 -79.193 1.00 72.50 185 ASP A C 1
ATOM 1516 O O . ASP A 1 185 ? 46.836 9.576 -78.908 1.00 72.50 185 ASP A O 1
ATOM 1520 N N . TYR A 1 186 ? 48.155 11.384 -78.777 1.00 61.91 186 TYR A N 1
ATOM 1521 C CA . TYR A 1 186 ? 47.156 12.242 -78.153 1.00 61.91 186 TYR A CA 1
ATOM 1522 C C . TYR A 1 186 ? 46.892 13.438 -79.065 1.00 61.91 186 TYR A C 1
ATOM 1524 O O . TYR A 1 186 ? 47.850 14.074 -79.509 1.00 61.91 186 TYR A O 1
ATOM 1532 N N . PRO A 1 187 ? 45.620 13.790 -79.332 1.00 69.25 187 PRO A N 1
ATOM 1533 C CA . PRO A 1 187 ? 45.298 15.048 -79.979 1.00 69.25 187 PRO A CA 1
ATOM 1534 C C . PRO A 1 187 ? 45.735 16.166 -79.035 1.00 69.25 187 PRO A C 1
ATOM 1536 O O . PRO A 1 187 ? 45.042 16.528 -78.086 1.00 69.25 187 PRO A O 1
ATOM 1539 N N . THR A 1 188 ? 46.941 16.677 -79.260 1.00 68.56 188 THR A N 1
ATOM 1540 C CA . THR A 1 188 ? 47.389 17.903 -78.610 1.00 68.56 188 THR A CA 1
ATOM 1541 C C . THR A 1 188 ? 46.435 19.019 -79.030 1.00 68.56 188 THR A C 1
ATOM 1543 O O . THR A 1 188 ? 45.832 18.955 -80.103 1.00 68.56 188 THR A O 1
ATOM 1546 N N . MET A 1 189 ? 46.260 20.041 -78.189 1.00 62.31 189 MET A N 1
ATOM 1547 C CA . MET A 1 189 ? 45.329 21.158 -78.436 1.00 62.31 189 MET A CA 1
ATOM 1548 C C . MET A 1 189 ? 45.473 21.808 -79.828 1.00 62.31 189 MET A C 1
ATOM 1550 O O . MET A 1 189 ? 44.53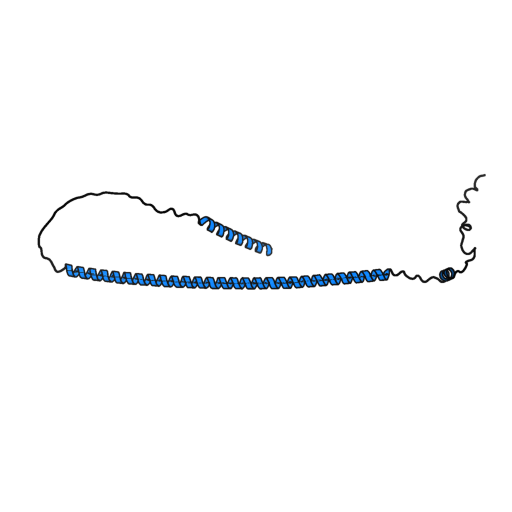4 22.438 -80.299 1.00 62.31 189 MET A O 1
ATOM 1554 N N . ASN A 1 190 ? 46.599 21.601 -80.516 1.00 64.31 190 ASN A N 1
ATOM 1555 C CA . ASN A 1 190 ? 46.851 22.070 -81.878 1.00 64.31 190 ASN A CA 1
ATOM 1556 C C . ASN A 1 190 ? 46.110 21.282 -82.981 1.00 64.31 190 ASN A C 1
ATOM 1558 O O . ASN A 1 190 ? 46.000 21.782 -84.097 1.00 64.31 190 ASN A O 1
ATOM 1562 N N . ASN A 1 191 ? 45.585 20.082 -82.698 1.00 65.38 191 ASN A N 1
ATOM 1563 C CA . ASN A 1 191 ? 44.818 19.268 -83.656 1.00 65.38 191 ASN A CA 1
ATOM 1564 C C . ASN A 1 191 ? 43.304 19.523 -83.596 1.00 65.38 191 ASN A C 1
ATOM 1566 O O . ASN A 1 191 ? 42.566 19.048 -84.462 1.00 65.38 191 ASN A O 1
ATOM 1570 N N . VAL A 1 192 ? 42.822 20.266 -82.595 1.00 67.31 192 VAL A N 1
ATOM 1571 C CA . VAL A 1 192 ? 41.422 20.693 -82.537 1.00 67.31 192 VAL A CA 1
ATOM 1572 C C . VAL A 1 192 ? 41.282 21.911 -83.444 1.00 67.31 192 VAL A C 1
ATOM 1574 O O . VAL A 1 192 ? 41.660 23.025 -83.087 1.00 67.31 192 VAL A O 1
ATOM 1577 N N . LYS A 1 193 ? 40.777 21.685 -84.660 1.00 64.56 193 LYS A N 1
ATOM 1578 C CA . LYS A 1 193 ? 40.468 22.746 -85.621 1.00 64.56 193 LYS A CA 1
ATOM 1579 C C . LYS A 1 193 ? 39.428 23.660 -84.971 1.00 64.56 193 LYS A C 1
ATOM 1581 O O . LYS A 1 193 ? 38.300 23.243 -84.739 1.00 64.56 193 LYS A O 1
ATOM 1586 N N . SER A 1 194 ? 39.840 24.863 -84.582 1.00 71.88 194 SER A N 1
ATOM 1587 C CA . SER A 1 194 ? 38.961 25.792 -83.877 1.00 71.88 194 SER A CA 1
ATOM 1588 C C . SER A 1 194 ? 37.784 26.166 -84.782 1.00 71.88 194 SER A C 1
ATOM 1590 O O . SER A 1 194 ? 37.974 26.876 -85.771 1.00 71.88 194 SER A O 1
ATOM 1592 N N . ASP A 1 195 ? 36.569 25.733 -84.426 1.00 70.12 195 ASP A N 1
ATOM 1593 C CA . ASP A 1 195 ? 35.301 26.090 -85.098 1.00 70.12 195 ASP A CA 1
ATOM 1594 C C . ASP A 1 195 ? 35.015 27.609 -85.094 1.00 70.12 195 ASP A C 1
ATOM 1596 O O . ASP A 1 195 ? 34.019 28.085 -85.637 1.00 70.12 195 ASP A O 1
ATOM 1600 N N . TRP A 1 196 ? 35.900 28.405 -84.494 1.00 66.25 196 TRP A N 1
ATOM 1601 C CA . TRP A 1 196 ? 35.842 29.860 -84.502 1.00 66.25 196 TRP A CA 1
ATOM 1602 C C . TRP A 1 196 ? 36.485 30.504 -85.738 1.00 66.25 196 TRP A C 1
ATOM 1604 O O . TRP A 1 196 ? 36.200 31.669 -86.019 1.00 66.25 196 TRP A O 1
ATOM 1614 N N . SER A 1 197 ? 37.308 29.782 -86.505 1.00 61.72 197 SER A N 1
ATOM 1615 C CA . SER A 1 197 ? 38.056 30.374 -87.627 1.00 61.72 197 SER A CA 1
ATOM 1616 C C . SER A 1 197 ? 37.297 30.421 -88.963 1.00 61.72 197 SER A C 1
ATOM 1618 O O . SER A 1 197 ? 37.758 31.091 -89.882 1.00 61.72 197 SER A O 1
ATOM 1620 N N . ASP A 1 198 ? 36.127 29.784 -89.091 1.00 61.09 198 ASP A N 1
ATOM 1621 C CA . ASP A 1 198 ? 35.413 29.661 -90.381 1.00 61.09 198 ASP A CA 1
ATOM 1622 C C . ASP A 1 198 ? 34.390 30.784 -90.673 1.00 61.09 198 AS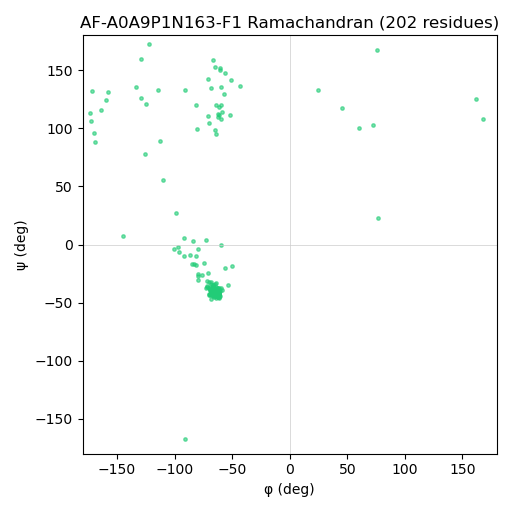P A C 1
ATOM 1624 O O . ASP A 1 198 ? 33.666 30.754 -91.670 1.00 61.09 198 ASP A O 1
ATOM 1628 N N . LYS A 1 199 ? 34.307 31.824 -89.826 1.00 59.91 199 LYS A N 1
ATOM 1629 C CA . LYS A 1 199 ? 33.270 32.872 -89.951 1.00 59.91 199 LYS A CA 1
ATOM 1630 C C . LYS A 1 199 ? 33.689 34.156 -90.681 1.00 59.91 199 LYS A C 1
ATOM 1632 O O . LYS A 1 199 ? 32.845 35.031 -90.862 1.00 59.91 199 LYS A O 1
ATOM 1637 N N . SER A 1 200 ? 34.940 34.293 -91.129 1.00 61.19 200 SER A N 1
ATOM 1638 C CA . SER A 1 200 ? 35.440 35.533 -91.758 1.00 61.19 200 SER A CA 1
ATOM 1639 C C . SER A 1 200 ? 35.508 35.519 -93.295 1.00 61.19 200 SER A C 1
ATOM 1641 O O . SER A 1 200 ? 35.763 36.565 -93.888 1.00 61.19 200 SER A O 1
ATOM 1643 N N . ALA A 1 201 ? 35.200 34.407 -93.974 1.00 62.47 201 ALA A N 1
ATOM 1644 C CA . ALA A 1 201 ? 35.372 34.273 -95.431 1.00 62.47 201 ALA A CA 1
ATOM 1645 C C . ALA A 1 201 ? 34.096 34.477 -96.287 1.00 62.47 201 ALA A C 1
ATOM 1647 O O . ALA A 1 201 ? 33.994 33.952 -97.393 1.00 62.47 201 ALA A O 1
ATOM 1648 N N . LYS A 1 202 ? 33.111 35.262 -95.823 1.00 61.53 202 LYS A N 1
ATOM 1649 C CA . LYS A 1 202 ? 31.968 35.707 -96.653 1.00 61.53 202 LYS A CA 1
ATOM 1650 C C . LYS A 1 202 ? 31.825 37.229 -96.632 1.00 61.53 202 LYS A C 1
ATOM 1652 O O . LYS A 1 202 ? 30.962 37.763 -95.941 1.00 61.53 202 LYS A O 1
ATOM 1657 N N . LYS A 1 203 ? 32.668 37.927 -97.402 1.00 61.31 203 LYS A N 1
ATOM 1658 C CA . LYS A 1 203 ? 32.380 39.270 -97.947 1.00 61.31 203 LYS A CA 1
ATOM 1659 C C . LYS A 1 203 ? 33.422 39.693 -98.994 1.00 61.31 203 LYS A C 1
ATOM 1661 O O . LYS A 1 203 ? 34.399 40.353 -98.654 1.00 61.31 203 LYS A O 1
ATOM 1666 N N . LYS A 1 204 ? 33.184 39.337 -100.256 1.00 49.91 204 LYS A N 1
ATOM 1667 C CA . LYS A 1 204 ? 33.092 40.238 -101.422 1.00 49.91 204 LYS A CA 1
ATOM 1668 C C . LYS A 1 204 ? 33.058 39.424 -102.704 1.00 49.91 204 LYS A C 1
ATOM 1670 O O . LYS A 1 204 ? 33.929 38.545 -102.850 1.00 49.91 204 LYS A O 1
#

Foldseek 3Di:
DVVVVVVVVVVVVVVVVVVVVVVVVVVPPPDDDDDDDDDDDDDDDDDDDDDDDDDDDDDDDPVVVVVVVVVVVVVVVVVVVVVVVVVVVVVVVVVVVVVVVVVVVVVVVVVVVVVVVVVVVVVVVVVVVVVVVVVVVVVVVVVVVVVVVVVVVVVVVVVVPPPPPDPDDPVRVCVVVVPDDDPPPDPDPVNPPPPVPPPPPDDD

Mean predicted aligned error: 19.99 Å

Sequence (204 aa):
MAAFSCIYIVIQISAVITLAVLTIINCGKKKATAAAPKKTASTSKSSTTNAPSPKKSEKKPDEEAKKKEEEEENKRKEEEEEKKRKEEEEEKEKKKKEEEEEKKKREEEEEKKKKEEEEEEEKRKKEEEEKRKKEEEEERKRKEEEEKKKEKSKKISVKEEEPKKIDLNEKEKKIAAGAKVGVNDYPTMNNVKSDWSDKSAKKK

Radius of gyration: 62.39 Å; Cα contacts (8 Å, |Δi|>4): 4; chains: 1; bounding box: 111×47×188 Å

Organism: NCBI:txid860376